Protein AF-A0A1T5G964-F1 (afdb_monomer_lite)

Secondary structure (DSSP, 8-state):
--HHHHHHHHHHHHHHHHHHHHHHHHHHHHHHTTTTSS-HHHHHHHHHHHHHHHHHHHHHHHHHHHHHHHHHHHHHHHHHHHHHHHHHHHHHHHHHHHHHHHHHHHHHHHHHHHHHHHHHHHHHHHHHHHHHHTPPP-GGGG--HHHHHHHHHHHHHHHHHHHGGGGGTTTSHHHHHHHHHHIIIIIHHHHHHHHHHHHHHTT-----SSHHHHHHHHHHHHHHHHHHHHHHHHHHHHHHHHHHHHHHHHHHHHHHHH--

Sequence (260 aa):
MEKGEKNLLIFLSALAGATFFAVIILTILAYQIGVEKLEADNKSVIIGGLFSLGGGAIGALSAYLIARMQLTKQLELQDEKDRKRILLEIKMKKAEEVLEILYQTRSIYFELQGSWAGYLLDQNNYMKNCVRNKEEVNYDDFLNKGLIGQLELHRDRFINKYGECYIYKSYFKDLITNIEECHTEYFKDLTLNINGVLMHFSGTNYRYTNYIDMYRDIKYLIKEVDDRFDLVYTKILEHIKSFEEELQEQYNNFENSNNN

Radius of gyration: 41.57 Å; chains: 1; bounding box: 83×28×124 Å

Foldseek 3Di:
DDPVVVVVVVVLVVLVVVLVVVLVVVLVVVVVVDPVPDDPVVNVVVSVVSVVVSVVVSVVVVVVVVVVVVVVVVVVVVVVLVVVVVVLVVLLVLLVVLLVLLVVLLVLLVVLVVLLVVLCVVVVVVLVVCQVVFHWDDLVVLAPVVSLVVNVVSLVVSLVSLCVSCVCCVSVVVLVVLSVVCCVPQSVQLVVLSVVLVCLSNSVDPPDGTSVVSVVVSVVSSVVNVVSSVVNSVVSVVSSVVSVVVSVVSVVVSVVVVVD

Structure (mmCIF, N/CA/C/O backbone):
data_AF-A0A1T5G964-F1
#
_entry.id   AF-A0A1T5G964-F1
#
loop_
_atom_site.group_PDB
_atom_site.id
_atom_site.type_symbol
_atom_site.label_atom_id
_atom_site.label_alt_id
_atom_site.label_comp_id
_atom_site.label_asym_id
_atom_site.label_entity_id
_atom_site.label_seq_id
_atom_site.pdbx_PDB_ins_code
_atom_site.Cartn_x
_atom_site.Cartn_y
_atom_site.Cartn_z
_atom_site.occupancy
_atom_site.B_iso_or_equiv
_atom_site.auth_seq_id
_atom_site.auth_comp_id
_atom_site.auth_asym_id
_atom_site.auth_atom_id
_atom_site.pdbx_PDB_model_num
ATOM 1 N N . MET A 1 1 ? -30.475 -16.444 36.382 1.00 49.44 1 MET A N 1
ATOM 2 C CA . MET A 1 1 ? -30.122 -16.068 37.761 1.00 49.44 1 MET A CA 1
ATOM 3 C C . MET A 1 1 ? -28.693 -16.471 38.032 1.00 49.44 1 MET A C 1
ATOM 5 O O . MET A 1 1 ? -28.402 -17.667 38.042 1.00 49.44 1 MET A O 1
ATOM 9 N N . GLU A 1 2 ? -27.810 -15.495 38.197 1.00 53.00 2 GLU A N 1
ATOM 10 C CA . GLU A 1 2 ? -26.410 -15.748 38.537 1.00 53.00 2 GLU A CA 1
ATOM 11 C C . GLU A 1 2 ? -26.282 -16.297 39.965 1.00 53.00 2 GLU A C 1
ATOM 13 O O . GLU A 1 2 ? -27.142 -16.092 40.825 1.00 53.00 2 GLU A O 1
ATOM 18 N N . LYS A 1 3 ? -25.188 -17.015 40.240 1.00 52.06 3 LYS A N 1
ATOM 19 C CA . LYS A 1 3 ? -24.920 -17.659 41.540 1.00 52.06 3 LYS A CA 1
ATOM 20 C C . LYS A 1 3 ? -24.978 -16.661 42.717 1.00 52.06 3 LYS A C 1
ATOM 22 O O . LYS A 1 3 ? -25.351 -17.049 43.821 1.00 52.06 3 LYS A O 1
ATOM 27 N N . GLY A 1 4 ? -24.679 -15.383 42.465 1.00 57.84 4 GLY A N 1
ATOM 28 C CA . GLY A 1 4 ? -24.798 -14.285 43.431 1.00 57.84 4 GLY A CA 1
ATOM 29 C C . GLY A 1 4 ? -26.242 -13.904 43.782 1.00 57.84 4 GLY A C 1
ATOM 30 O O . GLY A 1 4 ? -26.543 -13.695 44.955 1.00 57.84 4 GLY A O 1
ATOM 31 N N . GLU A 1 5 ? -27.161 -13.901 42.812 1.00 52.72 5 GLU A N 1
ATOM 32 C CA . GLU A 1 5 ? -28.576 -13.552 43.029 1.00 52.72 5 GLU A CA 1
ATOM 33 C C . GLU A 1 5 ? -29.288 -14.594 43.904 1.00 52.72 5 GLU A C 1
ATOM 35 O O . GLU A 1 5 ? -30.076 -14.245 44.783 1.00 52.72 5 GLU A O 1
ATOM 40 N N . LYS A 1 6 ? -28.963 -15.884 43.725 1.00 64.12 6 LYS A N 1
ATOM 41 C CA . LYS A 1 6 ? -29.473 -16.968 44.585 1.00 64.12 6 LYS A CA 1
ATOM 42 C C . LYS A 1 6 ? -29.001 -16.828 46.034 1.00 64.12 6 LYS A C 1
ATOM 44 O O . LYS A 1 6 ? -29.802 -16.992 46.950 1.00 64.12 6 LYS A O 1
ATOM 49 N N . ASN A 1 7 ? -27.726 -16.507 46.245 1.00 64.56 7 ASN A N 1
ATOM 50 C CA . ASN A 1 7 ? -27.167 -16.353 47.589 1.00 64.56 7 ASN A CA 1
ATOM 51 C C . ASN A 1 7 ? -27.732 -15.121 48.311 1.00 64.56 7 ASN A C 1
ATOM 53 O O . ASN A 1 7 ? -27.986 -15.185 49.512 1.00 64.56 7 ASN A O 1
ATOM 57 N N . LEU A 1 8 ? -27.993 -14.031 47.582 1.00 59.88 8 LEU A N 1
ATOM 58 C CA . LEU A 1 8 ? -28.637 -12.836 48.126 1.00 59.88 8 LEU A CA 1
ATOM 59 C C . LEU A 1 8 ? -30.098 -13.100 48.514 1.00 59.88 8 LEU A C 1
ATOM 61 O O . LEU A 1 8 ? -30.521 -12.690 49.589 1.00 59.88 8 LEU A O 1
ATOM 65 N N . LEU A 1 9 ? -30.857 -13.817 47.678 1.00 66.75 9 LEU A N 1
ATOM 66 C CA . LEU A 1 9 ? -32.242 -14.190 47.986 1.00 66.75 9 LEU A CA 1
ATOM 67 C C . LEU A 1 9 ? -32.312 -15.039 49.264 1.00 66.75 9 LEU A C 1
ATOM 69 O O . LEU A 1 9 ? -33.141 -14.786 50.137 1.00 66.75 9 LEU A O 1
ATOM 73 N N . ILE A 1 10 ? -31.394 -16.000 49.403 1.00 71.19 10 ILE A N 1
ATOM 74 C CA . ILE A 1 10 ? -31.263 -16.820 50.611 1.00 71.19 10 ILE A CA 1
ATOM 75 C C . ILE A 1 10 ? -30.914 -15.934 51.814 1.00 71.19 10 ILE A C 1
ATOM 77 O O . ILE A 1 10 ? -31.575 -16.035 52.844 1.00 71.19 10 ILE A O 1
ATOM 81 N N . PHE A 1 11 ? -29.953 -15.017 51.682 1.00 70.19 11 PHE A N 1
ATOM 82 C CA . PHE A 1 11 ? -29.569 -14.104 52.762 1.00 70.19 11 PHE A CA 1
ATOM 83 C C . PHE A 1 11 ? -30.713 -13.173 53.191 1.00 70.19 11 PHE A C 1
ATOM 85 O O . PHE A 1 11 ? -30.971 -13.038 54.383 1.00 70.19 11 PHE A O 1
ATOM 92 N N . LEU A 1 12 ? -31.447 -12.582 52.245 1.00 64.50 12 LEU A N 1
ATOM 93 C CA . LEU A 1 12 ? -32.601 -11.723 52.524 1.00 64.50 12 LEU A CA 1
ATOM 94 C C . LEU A 1 12 ? -33.740 -12.505 53.189 1.00 64.50 12 LEU A C 1
ATOM 96 O O . LEU A 1 12 ? -34.335 -12.020 54.149 1.00 64.50 12 LEU A O 1
ATOM 100 N N . SER A 1 13 ? -34.003 -13.736 52.739 1.00 69.69 13 SER A N 1
ATOM 101 C CA . SER A 1 13 ? -35.001 -14.612 53.365 1.00 69.69 13 SER A CA 1
ATOM 102 C C . SER A 1 13 ? -34.600 -15.038 54.783 1.00 69.69 13 SER A C 1
ATOM 104 O O . SER A 1 13 ? -35.440 -15.056 55.682 1.00 69.69 13 SER A O 1
ATOM 106 N N . ALA A 1 14 ? -33.309 -15.293 55.016 1.00 70.44 14 ALA A N 1
ATOM 107 C CA . ALA A 1 14 ? -32.769 -15.613 56.331 1.00 70.44 14 ALA A CA 1
ATOM 108 C C . ALA A 1 14 ? -32.796 -14.397 57.268 1.00 70.44 14 ALA A C 1
ATOM 110 O O . ALA A 1 14 ? -33.144 -14.538 58.437 1.00 70.44 14 ALA A O 1
ATOM 111 N N . LEU A 1 15 ? -32.491 -13.198 56.760 1.00 69.31 15 LEU A N 1
ATOM 112 C CA . LEU A 1 15 ? -32.551 -11.950 57.519 1.00 69.31 15 LEU A CA 1
ATOM 113 C C . LEU A 1 15 ? -33.992 -11.616 57.920 1.00 69.31 15 LEU A C 1
ATOM 115 O O . LEU A 1 15 ? -34.233 -11.270 59.077 1.00 69.31 15 LEU A O 1
ATOM 119 N N . ALA A 1 16 ? -34.948 -11.779 56.998 1.00 65.50 16 ALA A N 1
ATOM 120 C CA . ALA A 1 16 ? -36.376 -11.641 57.273 1.00 65.50 16 ALA A CA 1
ATOM 121 C C . ALA A 1 16 ? -36.843 -12.674 58.313 1.00 65.50 16 ALA A C 1
ATOM 123 O O . ALA A 1 16 ? -37.490 -12.318 59.295 1.00 65.50 16 ALA A O 1
ATOM 124 N N . GLY A 1 17 ? -36.449 -13.943 58.163 1.00 68.38 17 GLY A N 1
ATOM 125 C CA . GLY A 1 17 ? -36.745 -14.991 59.141 1.00 68.38 17 GLY A CA 1
ATOM 126 C C . GLY A 1 17 ? -36.186 -14.679 60.533 1.00 68.38 17 GLY A C 1
ATOM 127 O O . GLY A 1 17 ? -36.905 -14.784 61.524 1.00 68.38 17 GLY A O 1
ATOM 128 N N . ALA A 1 18 ? -34.933 -14.225 60.615 1.00 67.69 18 ALA A N 1
ATOM 129 C CA . ALA A 1 18 ? -34.268 -13.878 61.869 1.00 67.69 18 ALA A CA 1
ATOM 130 C C . ALA A 1 18 ? -34.899 -12.661 62.560 1.00 67.69 18 ALA A C 1
ATOM 132 O O . ALA A 1 18 ? -34.999 -12.635 63.784 1.00 67.69 18 ALA A O 1
ATOM 133 N N . THR A 1 19 ? -35.366 -11.670 61.801 1.00 62.16 19 THR A N 1
ATOM 134 C CA . THR A 1 19 ? -36.060 -10.501 62.361 1.00 62.16 19 THR A CA 1
ATOM 135 C C . THR A 1 19 ? -37.466 -10.838 62.831 1.00 62.16 19 THR A C 1
ATOM 137 O O . THR A 1 19 ? -37.830 -10.430 63.930 1.00 62.16 19 THR A O 1
ATOM 140 N N . PHE A 1 20 ? -38.223 -11.657 62.095 1.00 65.38 20 PHE A N 1
ATOM 141 C CA . PHE A 1 20 ? -39.485 -12.207 62.602 1.00 65.38 20 PHE A CA 1
ATOM 142 C C . PHE A 1 20 ? -39.268 -12.974 63.911 1.00 65.38 20 PHE A C 1
ATOM 144 O O . PHE A 1 20 ? -40.000 -12.768 64.877 1.00 65.38 20 PHE A O 1
ATOM 151 N N . PHE A 1 21 ? -38.222 -13.799 63.978 1.00 64.75 21 PHE A N 1
ATOM 152 C CA . PHE A 1 21 ? -37.893 -14.567 65.177 1.00 64.75 21 PHE A CA 1
ATOM 153 C C . PHE A 1 21 ? -37.465 -13.671 66.350 1.00 64.75 21 PHE A C 1
ATOM 155 O O . PHE A 1 21 ? -37.920 -13.868 67.474 1.00 64.75 21 PHE A O 1
ATOM 162 N N . ALA A 1 22 ? -36.653 -12.642 66.095 1.00 63.97 22 ALA A N 1
ATOM 163 C CA . ALA A 1 22 ? -36.238 -11.668 67.101 1.00 63.97 22 ALA A CA 1
ATOM 164 C C . ALA A 1 22 ? -37.423 -10.858 67.643 1.00 63.97 22 ALA A C 1
ATOM 166 O O . ALA A 1 22 ? -37.501 -10.634 68.849 1.00 63.97 22 ALA A O 1
ATOM 167 N N . VAL A 1 23 ? -38.374 -10.467 66.789 1.00 63.22 23 VAL A N 1
ATOM 168 C CA . VAL A 1 23 ? -39.589 -9.773 67.231 1.00 63.22 23 VAL A CA 1
ATOM 169 C C . VAL A 1 23 ? -40.494 -10.707 68.032 1.00 63.22 23 VAL A C 1
ATOM 171 O O . VAL A 1 23 ? -41.012 -10.288 69.063 1.00 63.22 23 VAL A O 1
ATOM 174 N N . ILE A 1 24 ? -40.637 -11.976 67.639 1.00 67.00 24 ILE A N 1
ATOM 175 C CA . ILE A 1 24 ? -41.376 -12.977 68.425 1.00 67.00 24 ILE A CA 1
ATOM 176 C C . ILE A 1 24 ? -40.736 -13.145 69.811 1.00 67.00 24 ILE A C 1
ATOM 178 O O . ILE A 1 24 ? -41.438 -13.063 70.816 1.00 67.00 24 ILE A O 1
ATOM 182 N N . ILE A 1 25 ? -39.411 -13.299 69.888 1.00 65.88 25 ILE A N 1
ATOM 183 C CA . ILE A 1 25 ? -38.683 -13.426 71.160 1.00 65.88 25 ILE A CA 1
ATOM 184 C C . ILE A 1 25 ? -38.827 -12.161 72.013 1.00 65.88 25 ILE A C 1
ATOM 186 O O . ILE A 1 25 ? -39.118 -12.266 73.200 1.00 65.88 25 ILE A O 1
ATOM 190 N N . LEU A 1 26 ? -38.675 -10.968 71.433 1.00 61.50 26 LEU A N 1
ATOM 191 C CA . LEU A 1 26 ? -38.852 -9.700 72.149 1.00 61.50 26 LEU A CA 1
ATOM 192 C C . LEU A 1 26 ? -40.296 -9.500 72.620 1.00 61.50 26 LEU A C 1
ATOM 194 O O . LEU A 1 26 ? -40.505 -8.986 73.713 1.00 61.50 26 LEU A O 1
ATOM 198 N N . THR A 1 27 ? -41.283 -9.951 71.843 1.00 59.75 27 THR A N 1
ATOM 199 C CA . THR A 1 27 ? -42.704 -9.917 72.224 1.00 59.75 27 THR A CA 1
ATOM 200 C C . THR A 1 27 ? -42.974 -10.865 73.393 1.00 59.75 27 THR A C 1
ATOM 202 O O . THR A 1 27 ? -43.658 -10.489 74.342 1.00 59.75 27 THR A O 1
ATOM 205 N N . ILE A 1 28 ? -42.386 -12.067 73.376 1.00 64.62 28 ILE A N 1
ATOM 206 C CA . ILE A 1 28 ? -42.474 -13.039 74.476 1.00 64.62 28 ILE A CA 1
ATOM 207 C C . ILE A 1 28 ? -41.764 -12.510 75.732 1.00 64.62 28 ILE A C 1
ATOM 209 O O . ILE A 1 28 ? -42.328 -12.572 76.822 1.00 64.62 28 ILE A O 1
ATOM 213 N N . LEU A 1 29 ? -40.565 -11.936 75.595 1.00 58.62 29 LEU A N 1
ATOM 214 C CA . LEU A 1 29 ? -39.820 -11.331 76.704 1.00 58.62 29 LEU A CA 1
ATOM 215 C C . LEU A 1 29 ? -40.554 -10.119 77.291 1.00 58.62 29 LEU A C 1
ATOM 217 O O . LEU A 1 29 ? -40.644 -9.998 78.508 1.00 58.62 29 LEU A O 1
ATOM 221 N N . ALA A 1 30 ? -41.144 -9.257 76.459 1.00 56.41 30 ALA A N 1
ATOM 222 C CA . ALA A 1 30 ? -41.981 -8.148 76.919 1.00 56.41 30 ALA A CA 1
ATOM 223 C C . ALA A 1 30 ? -43.231 -8.642 77.670 1.00 56.41 30 ALA A C 1
ATOM 225 O O . ALA A 1 30 ? -43.656 -8.017 78.640 1.00 56.41 30 ALA A O 1
ATOM 226 N N . TYR A 1 31 ? -43.794 -9.787 77.272 1.00 55.69 31 TYR A N 1
ATOM 227 C CA . TYR A 1 31 ? -44.895 -10.428 77.991 1.00 55.69 31 TYR A CA 1
ATOM 228 C C . TYR A 1 31 ? -44.450 -10.982 79.358 1.00 55.69 31 TYR A C 1
ATOM 230 O O . TYR A 1 31 ? -45.186 -10.872 80.334 1.00 55.69 31 TYR A O 1
ATOM 238 N N . GLN A 1 32 ? -43.229 -11.525 79.450 1.00 56.34 32 GLN A N 1
ATOM 239 C CA . GLN A 1 32 ? -42.674 -12.124 80.672 1.00 56.34 32 GLN A CA 1
ATOM 240 C C . GLN A 1 32 ? -42.102 -11.112 81.680 1.00 56.34 32 GLN A C 1
ATOM 242 O O . GLN A 1 32 ? -42.150 -11.366 82.880 1.00 56.34 32 GLN A O 1
ATOM 247 N N . ILE A 1 33 ? -41.586 -9.961 81.234 1.00 54.75 33 ILE A N 1
ATOM 248 C CA . ILE A 1 33 ? -40.950 -8.942 82.100 1.00 54.75 33 ILE A CA 1
ATOM 249 C C . ILE A 1 33 ? -41.986 -8.102 82.889 1.00 54.75 33 ILE A C 1
ATOM 251 O O . ILE A 1 33 ? -41.630 -7.236 83.684 1.00 54.75 33 ILE A O 1
ATOM 255 N N . GLY A 1 34 ? -43.283 -8.398 82.769 1.00 49.47 34 GLY A N 1
ATOM 256 C CA . GLY A 1 34 ? -44.299 -7.806 83.641 1.00 49.47 34 GLY A CA 1
ATOM 257 C C . GLY A 1 34 ? -44.831 -6.468 83.137 1.00 49.47 34 GLY A C 1
ATOM 258 O O . GLY A 1 34 ? -45.005 -5.517 83.899 1.00 49.47 34 GLY A O 1
ATOM 259 N N . VAL A 1 35 ? -45.217 -6.416 81.862 1.00 48.88 35 VAL A N 1
ATOM 260 C CA . VAL A 1 35 ? -46.155 -5.402 81.352 1.00 48.88 35 VAL A CA 1
ATOM 261 C C . VAL A 1 35 ? -47.579 -5.741 81.838 1.00 48.88 35 VAL A C 1
ATOM 263 O O . VAL A 1 35 ? -48.533 -5.757 81.076 1.00 48.88 35 VAL A O 1
ATOM 266 N N . GLU A 1 36 ? -47.770 -6.086 83.108 1.00 46.19 36 GLU A N 1
ATOM 267 C CA . GLU A 1 36 ? -49.106 -6.250 83.708 1.00 46.19 36 GLU A CA 1
ATOM 268 C C . GLU A 1 36 ? -49.643 -4.922 84.266 1.00 46.19 36 GLU A C 1
ATOM 270 O O . GLU A 1 36 ? -50.816 -4.826 84.605 1.00 46.19 36 GLU A O 1
ATOM 275 N N . LYS A 1 37 ? -48.814 -3.866 84.297 1.00 46.97 37 LYS A N 1
ATOM 276 C CA . LYS A 1 37 ? -49.191 -2.518 84.765 1.00 46.97 37 LYS A CA 1
ATOM 277 C C . LYS A 1 37 ? -49.449 -1.483 83.664 1.00 46.97 37 LYS A C 1
ATOM 279 O O . LYS A 1 37 ? -49.720 -0.332 83.987 1.00 46.97 37 LYS A O 1
ATOM 284 N N . LEU A 1 38 ? -49.356 -1.852 82.387 1.00 50.72 38 LEU A N 1
ATOM 285 C CA . LEU A 1 38 ? -49.726 -0.963 81.280 1.00 50.72 38 LEU A CA 1
ATOM 286 C C . LEU A 1 38 ? -51.084 -1.380 80.718 1.00 50.72 38 LEU A C 1
ATOM 288 O O . LEU A 1 38 ? -51.272 -2.543 80.352 1.00 50.72 38 LEU A O 1
ATOM 292 N N . GLU A 1 39 ? -52.002 -0.414 80.658 1.00 52.84 39 GLU A N 1
ATOM 293 C CA . GLU A 1 39 ? -53.324 -0.539 80.039 1.00 52.84 39 GLU A CA 1
ATOM 294 C C . GLU A 1 39 ? -53.224 -1.151 78.633 1.00 52.84 39 GLU A C 1
ATOM 296 O O . GLU A 1 39 ? -52.257 -0.917 77.899 1.00 52.84 39 GLU A O 1
ATOM 301 N N . ALA A 1 40 ? -54.222 -1.965 78.276 1.00 55.16 40 ALA A N 1
ATOM 302 C CA . ALA A 1 40 ? -54.222 -2.816 77.084 1.00 55.16 40 ALA A CA 1
ATOM 303 C C . ALA A 1 40 ? -53.923 -2.059 75.773 1.00 55.16 40 ALA A C 1
ATOM 305 O O . ALA A 1 40 ? -53.269 -2.615 74.887 1.00 55.16 40 ALA A O 1
ATOM 306 N N . ASP A 1 41 ? -54.304 -0.783 75.685 1.00 52.75 41 ASP A N 1
ATOM 307 C CA . ASP A 1 41 ? -54.089 0.053 74.500 1.00 52.75 41 ASP A CA 1
ATOM 308 C C . ASP A 1 41 ? -52.602 0.343 74.238 1.00 52.75 41 ASP A C 1
ATOM 310 O O . ASP A 1 41 ? -52.141 0.246 73.098 1.00 52.75 41 ASP A O 1
ATOM 314 N N . ASN A 1 42 ? -51.798 0.569 75.282 1.00 53.91 42 ASN A N 1
ATOM 315 C CA . ASN A 1 42 ? -50.376 0.903 75.134 1.00 53.91 42 ASN A CA 1
ATOM 316 C C . ASN A 1 42 ? -49.507 -0.300 74.725 1.00 53.91 42 ASN A C 1
ATOM 318 O O . ASN A 1 42 ? -48.454 -0.122 74.109 1.00 53.91 42 ASN A O 1
ATOM 322 N N . LYS A 1 43 ? -49.948 -1.537 74.998 1.00 51.91 43 LYS A N 1
ATOM 323 C CA . LYS A 1 43 ? -49.244 -2.760 74.560 1.00 51.91 43 LYS A CA 1
ATOM 324 C C . LYS A 1 43 ? -49.229 -2.902 73.043 1.00 51.91 43 LYS A C 1
ATOM 326 O O . LYS A 1 43 ? -48.190 -3.217 72.465 1.00 51.91 43 LYS A O 1
ATOM 331 N N . SER A 1 44 ? -50.374 -2.665 72.407 1.00 54.91 44 SER A N 1
ATOM 332 C CA . SER A 1 44 ? -50.515 -2.787 70.954 1.00 54.91 44 SER A CA 1
ATOM 333 C C . SER A 1 44 ? -49.667 -1.749 70.210 1.00 54.91 44 SER A C 1
ATOM 335 O O . SER A 1 44 ? -49.038 -2.074 69.205 1.00 54.91 44 SER A O 1
ATOM 337 N N . VAL A 1 45 ? -49.560 -0.536 70.763 1.00 55.50 45 VAL A N 1
ATOM 338 C CA . VAL A 1 45 ? -48.771 0.573 70.209 1.00 55.50 45 VAL A CA 1
ATOM 339 C C . VAL A 1 45 ? -47.267 0.315 70.325 1.00 55.50 45 VAL A C 1
ATOM 341 O O . VAL A 1 45 ? -46.538 0.541 69.363 1.00 55.50 45 VAL A O 1
ATOM 344 N N . ILE A 1 46 ? -46.786 -0.210 71.459 1.00 54.75 46 ILE A N 1
ATOM 345 C CA . ILE A 1 46 ? -45.359 -0.535 71.647 1.00 54.75 46 ILE A CA 1
ATOM 346 C C . ILE A 1 46 ? -44.937 -1.700 70.739 1.00 54.75 46 ILE A C 1
ATOM 348 O O . ILE A 1 46 ? -43.888 -1.637 70.096 1.00 54.75 46 ILE A O 1
ATOM 352 N N . ILE A 1 47 ? -45.772 -2.740 70.631 1.00 54.34 47 ILE A N 1
ATOM 353 C CA . ILE A 1 47 ? -45.531 -3.876 69.731 1.00 54.34 47 ILE A CA 1
ATOM 354 C C . ILE A 1 47 ? -45.582 -3.409 68.267 1.00 54.34 47 ILE A C 1
ATOM 356 O O . ILE A 1 47 ? -44.664 -3.698 67.502 1.00 54.34 47 ILE A O 1
ATOM 360 N N . GLY A 1 48 ? -46.585 -2.612 67.887 1.00 54.06 48 GLY A N 1
ATOM 361 C CA . GLY A 1 48 ? -46.685 -2.009 66.555 1.00 54.06 48 GLY A CA 1
ATOM 362 C C . GLY A 1 48 ? -45.497 -1.103 66.209 1.00 54.06 48 GLY A C 1
ATOM 363 O O . GLY A 1 48 ? -44.999 -1.148 65.085 1.00 54.06 48 GLY A O 1
ATOM 364 N N . GLY A 1 49 ? -44.979 -0.346 67.181 1.00 53.22 49 GLY A N 1
ATOM 365 C CA . GLY A 1 49 ? -43.777 0.479 67.041 1.00 53.22 49 GLY A CA 1
ATOM 366 C C . GLY A 1 49 ? -42.503 -0.341 66.814 1.00 53.22 49 GLY A C 1
ATOM 367 O O . GLY A 1 49 ? -41.703 -0.000 65.944 1.00 53.22 49 GLY A O 1
ATOM 368 N N . LEU A 1 50 ? -42.338 -1.461 67.525 1.00 51.41 50 LEU A N 1
ATOM 369 C CA . LEU A 1 50 ? -41.215 -2.392 67.336 1.00 51.41 50 LEU A CA 1
ATOM 370 C C . LEU A 1 50 ? -41.271 -3.118 65.981 1.00 51.41 50 LEU A C 1
ATOM 372 O O . LEU A 1 50 ? -40.245 -3.230 65.310 1.00 51.41 50 LEU A O 1
ATOM 376 N N . PHE A 1 51 ? -42.455 -3.553 65.538 1.00 53.28 51 PHE A N 1
ATOM 377 C CA . PHE A 1 51 ? -42.647 -4.140 64.203 1.00 53.28 51 PHE A CA 1
ATOM 378 C C . PHE A 1 51 ? -42.409 -3.120 63.079 1.00 53.28 51 PHE A C 1
ATOM 380 O O . PHE A 1 51 ? -41.790 -3.458 62.071 1.00 53.28 51 PHE A O 1
ATOM 387 N N . SER A 1 52 ? -42.846 -1.871 63.263 1.00 54.91 52 SER A N 1
ATOM 388 C CA . SER A 1 52 ? -42.601 -0.757 62.337 1.00 54.91 52 SER A CA 1
ATOM 389 C C . SER A 1 52 ? -41.108 -0.437 62.204 1.00 54.91 52 SER A C 1
ATOM 391 O O . SER A 1 52 ? -40.589 -0.355 61.091 1.00 54.91 52 SER A O 1
ATOM 393 N N . LEU A 1 53 ? -40.385 -0.346 63.327 1.00 54.78 53 LEU A N 1
ATOM 394 C CA . LEU A 1 53 ? -38.938 -0.109 63.334 1.00 54.78 53 LEU A CA 1
ATOM 395 C C . LEU A 1 53 ? -38.156 -1.275 62.710 1.00 54.78 53 LEU A C 1
ATOM 397 O O . LEU A 1 53 ? -37.245 -1.043 61.915 1.00 54.78 53 LEU A O 1
ATOM 401 N N . GLY A 1 54 ? -38.531 -2.522 63.016 1.00 51.72 54 GLY A N 1
ATOM 402 C CA . GLY A 1 54 ? -37.923 -3.716 62.421 1.00 51.72 54 GLY A CA 1
ATOM 403 C C . GLY A 1 54 ? -38.182 -3.822 60.915 1.00 51.72 54 GLY A C 1
ATOM 404 O O . GLY A 1 54 ? -37.247 -4.012 60.139 1.00 51.72 54 GLY A O 1
ATOM 405 N N . GLY A 1 55 ? -39.430 -3.621 60.484 1.00 53.59 55 GLY A N 1
ATOM 406 C CA . GLY A 1 55 ? -39.808 -3.597 59.069 1.00 53.59 55 GLY A CA 1
ATOM 407 C C . GLY A 1 55 ? -39.130 -2.463 58.295 1.00 53.59 55 GLY A C 1
ATOM 408 O O . GLY A 1 55 ? -38.634 -2.684 57.190 1.00 53.59 55 GLY A O 1
ATOM 409 N N . GLY A 1 56 ? -39.024 -1.276 58.901 1.00 54.97 56 GLY A N 1
ATOM 410 C CA . GLY A 1 56 ? -38.316 -0.125 58.339 1.00 54.97 56 GLY A CA 1
ATOM 411 C C . GLY A 1 56 ? -36.815 -0.370 58.170 1.00 54.97 56 GLY A C 1
ATOM 412 O O . GLY A 1 56 ? -36.258 -0.055 57.119 1.00 54.97 56 GLY A O 1
ATOM 413 N N . ALA A 1 57 ? -36.163 -1.000 59.152 1.00 53.56 57 ALA A N 1
ATOM 414 C CA . ALA A 1 57 ? -34.741 -1.338 59.081 1.00 53.56 57 ALA A CA 1
ATOM 415 C C . ALA A 1 57 ? -34.436 -2.391 57.997 1.00 53.56 57 ALA A C 1
ATOM 417 O O . ALA A 1 57 ? -33.473 -2.241 57.244 1.00 53.56 57 ALA A O 1
ATOM 418 N N . ILE A 1 58 ? -35.274 -3.426 57.863 1.00 55.53 58 ILE A N 1
ATOM 419 C CA . ILE A 1 58 ? -35.128 -4.455 56.815 1.00 55.53 58 ILE A CA 1
ATOM 420 C C . ILE A 1 58 ? -35.389 -3.858 55.430 1.00 55.53 58 ILE A C 1
ATOM 422 O O . ILE A 1 58 ? -34.645 -4.143 54.489 1.00 55.53 58 ILE A O 1
ATOM 426 N N . GLY A 1 59 ? -36.415 -3.011 55.298 1.00 57.66 59 GLY A N 1
ATOM 427 C CA . GLY A 1 59 ? -36.721 -2.304 54.056 1.00 57.66 59 GLY A CA 1
ATOM 428 C C . GLY A 1 59 ? -35.570 -1.400 53.611 1.00 57.66 59 GLY A C 1
ATOM 429 O O . GLY A 1 59 ? -35.152 -1.465 52.456 1.00 57.66 59 GLY A O 1
ATOM 430 N N . ALA A 1 60 ? -34.988 -0.634 54.540 1.00 62.44 60 ALA A N 1
ATOM 431 C CA . ALA A 1 60 ? -33.845 0.235 54.271 1.00 62.44 60 ALA A CA 1
ATOM 432 C C . ALA A 1 60 ? -32.581 -0.550 53.873 1.00 62.44 60 ALA A C 1
ATOM 434 O O . ALA A 1 60 ? -31.908 -0.180 52.911 1.00 62.44 60 ALA A O 1
ATOM 435 N N . LEU A 1 61 ? -32.277 -1.663 54.554 1.00 58.25 61 LEU A N 1
ATOM 436 C CA . LEU A 1 61 ? -31.137 -2.526 54.212 1.00 58.25 61 LEU A CA 1
ATOM 437 C C . LEU A 1 61 ? -31.317 -3.222 52.858 1.00 58.25 61 LEU A C 1
ATOM 439 O O . LEU A 1 61 ? -30.368 -3.315 52.079 1.00 58.25 61 LEU A O 1
ATOM 443 N N . SER A 1 62 ? -32.534 -3.671 52.551 1.00 51.69 62 SER A N 1
ATOM 444 C CA . SER A 1 62 ? -32.857 -4.299 51.265 1.00 51.69 62 SER A CA 1
ATOM 445 C C . SER A 1 62 ? -32.744 -3.291 50.119 1.00 51.69 62 SER A C 1
ATOM 447 O O . SER A 1 62 ? -32.106 -3.582 49.110 1.00 51.69 62 SER A O 1
ATOM 449 N N . ALA A 1 63 ? -33.279 -2.078 50.297 1.00 63.00 63 ALA A N 1
ATOM 450 C CA . ALA A 1 63 ? -33.147 -0.990 49.330 1.00 63.00 63 ALA A CA 1
ATOM 451 C C . ALA A 1 63 ? -31.680 -0.577 49.126 1.00 63.00 63 ALA A C 1
ATOM 453 O O . ALA A 1 63 ? -31.249 -0.400 47.989 1.00 63.00 63 ALA A O 1
ATOM 454 N N . TYR A 1 64 ? -30.890 -0.498 50.202 1.00 65.38 64 TYR A N 1
ATOM 455 C CA . TYR A 1 64 ? -29.457 -0.208 50.132 1.00 65.38 64 TYR A CA 1
ATOM 456 C C . TYR A 1 64 ? -28.679 -1.278 49.349 1.00 65.38 64 TYR A C 1
ATOM 458 O O . TYR A 1 64 ? -27.852 -0.941 48.502 1.00 65.38 64 TYR A O 1
ATOM 466 N N . LEU A 1 65 ? -28.955 -2.566 49.580 1.00 63.62 65 LEU A N 1
ATOM 467 C CA . LEU A 1 65 ? -28.303 -3.664 48.856 1.00 63.62 65 LEU A CA 1
ATOM 468 C C . LEU A 1 65 ? -28.688 -3.691 47.372 1.00 63.62 65 LEU A C 1
ATOM 470 O O . LEU A 1 65 ? -27.815 -3.885 46.526 1.00 63.62 65 LEU A O 1
ATOM 474 N N . ILE A 1 66 ? -29.963 -3.453 47.050 1.00 66.19 66 ILE A N 1
ATOM 475 C CA . ILE A 1 66 ? -30.443 -3.367 45.663 1.00 66.19 66 ILE A CA 1
ATOM 476 C C . ILE A 1 66 ? -29.802 -2.170 44.951 1.00 66.19 66 ILE A C 1
ATOM 478 O O . ILE A 1 66 ? -29.275 -2.332 43.852 1.00 66.19 66 ILE A O 1
ATOM 482 N N . ALA A 1 67 ? -29.774 -0.996 45.588 1.00 62.44 67 ALA A N 1
ATOM 483 C CA . ALA A 1 67 ? -29.142 0.200 45.035 1.00 62.44 67 ALA A CA 1
ATOM 484 C C . ALA A 1 67 ? -27.637 -0.002 44.812 1.00 62.44 67 ALA A C 1
ATOM 486 O O . ALA A 1 67 ? -27.111 0.350 43.759 1.00 62.44 67 ALA A O 1
ATOM 487 N N . ARG A 1 68 ? -26.941 -0.638 45.763 1.00 61.16 68 ARG A N 1
ATOM 488 C CA . ARG A 1 68 ? -25.517 -0.962 45.622 1.00 61.16 68 ARG A CA 1
ATOM 489 C C . ARG A 1 68 ? -25.267 -1.928 44.466 1.00 61.16 68 ARG A C 1
ATOM 491 O O . ARG A 1 68 ? -24.321 -1.714 43.721 1.00 61.16 68 ARG A O 1
ATOM 498 N N . MET A 1 69 ? -26.115 -2.943 44.296 1.00 66.25 69 MET A N 1
ATOM 499 C CA . MET A 1 69 ? -26.004 -3.912 43.203 1.00 66.25 69 MET A CA 1
ATOM 500 C C . MET A 1 69 ? -26.254 -3.265 41.834 1.00 66.25 69 MET A C 1
ATOM 502 O O . MET A 1 69 ? -25.517 -3.536 40.887 1.00 66.25 69 MET A O 1
ATOM 506 N N . GLN A 1 70 ? -27.252 -2.380 41.739 1.00 63.12 70 GLN A N 1
ATOM 507 C CA . GLN A 1 70 ? -27.510 -1.593 40.531 1.00 63.12 70 GLN A CA 1
ATOM 508 C C . GLN A 1 70 ? -26.328 -0.676 40.199 1.00 63.12 70 GLN A C 1
ATOM 510 O O . GLN A 1 70 ? -25.914 -0.635 39.045 1.00 63.12 70 GLN A O 1
ATOM 515 N N . LEU A 1 71 ? -25.738 -0.019 41.203 1.00 66.19 71 LEU A N 1
ATOM 516 C CA . LEU A 1 71 ? -24.554 0.826 41.032 1.00 66.19 71 LEU A CA 1
ATOM 517 C C . LEU A 1 71 ? -23.328 0.036 40.564 1.00 66.19 71 LEU A C 1
ATOM 519 O O . LEU A 1 71 ? -22.684 0.461 39.612 1.00 66.19 71 LEU A O 1
ATOM 523 N N . THR A 1 72 ? -23.007 -1.120 41.161 1.00 67.62 72 THR A N 1
ATOM 524 C CA . THR A 1 72 ? -21.879 -1.946 40.682 1.00 67.62 72 THR A CA 1
ATOM 525 C C . THR A 1 72 ? -22.100 -2.443 39.263 1.00 67.62 72 THR A C 1
ATOM 527 O O . THR A 1 72 ? -21.178 -2.396 38.460 1.00 67.62 72 THR A O 1
ATOM 530 N N . LYS A 1 73 ? -23.325 -2.851 38.919 1.00 70.12 73 LYS A N 1
ATOM 531 C CA . LYS A 1 73 ? -23.637 -3.300 37.559 1.00 70.12 73 LYS A CA 1
ATOM 532 C C . LYS A 1 73 ? -23.536 -2.156 36.545 1.00 70.12 73 LYS A C 1
ATOM 534 O O . LYS A 1 73 ? -23.092 -2.373 35.426 1.00 70.12 73 LYS A O 1
ATOM 539 N N . GLN A 1 74 ? -23.930 -0.942 36.932 1.00 64.44 74 GLN A N 1
ATOM 540 C CA . GLN A 1 74 ? -23.755 0.252 36.102 1.00 64.44 74 GLN A CA 1
ATOM 541 C C . GLN A 1 74 ? -22.278 0.618 35.924 1.00 64.44 74 GLN A C 1
ATOM 543 O O . GLN A 1 74 ? -21.878 0.916 34.805 1.00 64.44 74 GLN A O 1
ATOM 548 N N . LEU A 1 75 ? -21.473 0.539 36.989 1.00 67.12 75 LEU A N 1
ATOM 549 C CA . LEU A 1 75 ? -20.024 0.760 36.940 1.00 67.12 75 LEU A CA 1
ATOM 550 C C . LEU A 1 75 ? -19.320 -0.255 36.030 1.00 67.12 75 LEU A C 1
ATOM 552 O O . LEU A 1 75 ? -18.559 0.146 35.162 1.00 67.12 75 LEU A O 1
ATOM 556 N N . GLU A 1 76 ? -19.623 -1.549 36.161 1.00 74.12 76 GLU A N 1
ATOM 557 C CA . GLU A 1 76 ? -19.041 -2.593 35.303 1.00 74.12 76 GLU A CA 1
ATOM 558 C C . GLU A 1 76 ? -19.416 -2.406 33.826 1.00 74.12 76 GLU A C 1
ATOM 560 O O . GLU A 1 76 ? -18.563 -2.529 32.947 1.00 74.12 76 GLU A O 1
ATOM 565 N N . LEU A 1 77 ? -20.677 -2.060 33.540 1.00 75.25 77 LEU A N 1
ATOM 566 C CA . LEU A 1 77 ? -21.124 -1.754 32.178 1.00 75.25 77 LEU A CA 1
ATOM 567 C C . LEU A 1 77 ? -20.436 -0.505 31.613 1.00 75.25 77 LEU A C 1
ATOM 569 O O . LEU A 1 77 ? -20.154 -0.451 30.416 1.00 75.25 77 LEU A O 1
ATOM 573 N N . GLN A 1 78 ? -20.180 0.497 32.454 1.00 73.44 78 GLN A N 1
ATOM 574 C CA . GLN A 1 78 ? -19.479 1.713 32.059 1.00 73.44 78 GLN A CA 1
ATOM 575 C C . GLN A 1 78 ? -17.998 1.432 31.773 1.00 73.44 78 GLN A C 1
ATOM 577 O O . GLN A 1 78 ? -17.521 1.803 30.703 1.00 73.44 78 GLN A O 1
ATOM 582 N N . ASP A 1 79 ? -17.312 0.685 32.640 1.00 78.00 79 ASP A N 1
ATOM 583 C CA . ASP A 1 79 ? -15.922 0.258 32.429 1.00 78.00 79 ASP A CA 1
ATOM 584 C C . ASP A 1 79 ? -15.774 -0.596 31.157 1.00 78.00 79 ASP A C 1
ATOM 586 O O . ASP A 1 79 ? -14.808 -0.455 30.401 1.00 78.00 79 ASP A O 1
ATOM 590 N N . GLU A 1 80 ? -16.740 -1.477 30.874 1.00 81.50 80 GLU A N 1
ATOM 591 C CA . GLU A 1 80 ? -16.740 -2.279 29.649 1.00 81.50 80 GLU A CA 1
ATOM 592 C C . GLU A 1 80 ? -16.929 -1.409 28.396 1.00 81.50 80 GLU A C 1
ATOM 594 O O . GLU A 1 80 ? -16.235 -1.614 27.391 1.00 81.50 80 GLU A O 1
ATOM 599 N N . LYS A 1 81 ? -17.833 -0.420 28.452 1.00 81.00 81 LYS A N 1
ATOM 600 C CA . LYS A 1 81 ? -18.032 0.561 27.373 1.00 81.00 81 LYS A CA 1
ATOM 601 C C . LYS A 1 81 ? -16.772 1.394 27.140 1.00 81.00 81 LYS A C 1
ATOM 603 O O . LYS A 1 81 ? -16.336 1.509 25.994 1.00 81.00 81 LYS A O 1
ATOM 608 N N . ASP A 1 82 ? -16.146 1.895 28.200 1.00 79.88 82 ASP A N 1
ATOM 609 C CA . ASP A 1 82 ? -14.923 2.697 28.111 1.00 79.88 82 ASP A CA 1
ATOM 610 C C . ASP A 1 82 ? -13.756 1.876 27.549 1.00 79.88 82 ASP A C 1
ATOM 612 O O . ASP A 1 82 ? -13.029 2.336 26.666 1.00 79.88 82 ASP A O 1
ATOM 616 N N . ARG A 1 83 ? -13.620 0.607 27.952 1.00 83.94 83 ARG A N 1
ATOM 617 C CA . ARG A 1 83 ? -12.606 -0.293 27.387 1.00 83.94 83 ARG A CA 1
ATOM 618 C C . ARG A 1 83 ? -12.832 -0.560 25.899 1.00 83.94 83 ARG A C 1
ATOM 620 O O . ARG A 1 83 ? -11.871 -0.540 25.129 1.00 83.94 83 ARG A O 1
ATOM 627 N N . LYS A 1 84 ? -14.078 -0.816 25.482 1.00 84.19 84 LYS A N 1
ATOM 628 C CA . LYS A 1 84 ? -14.436 -1.008 24.064 1.00 84.19 84 LYS A CA 1
ATOM 629 C C . LYS A 1 84 ? -14.141 0.244 23.243 1.00 84.19 84 LYS A C 1
ATOM 631 O O . LYS A 1 84 ? -13.565 0.129 22.164 1.00 84.19 84 LYS A O 1
ATOM 636 N N . ARG A 1 85 ? -14.459 1.423 23.780 1.00 82.62 85 ARG A N 1
ATOM 637 C CA . ARG A 1 85 ? -14.149 2.713 23.160 1.00 82.62 85 ARG A CA 1
ATOM 638 C C . ARG A 1 85 ? -12.648 2.907 22.964 1.00 82.62 85 ARG A C 1
ATOM 640 O O . ARG A 1 85 ? -12.225 3.186 21.851 1.00 82.62 85 ARG A O 1
ATOM 647 N N . ILE A 1 86 ? -11.842 2.699 24.005 1.00 84.62 86 ILE A N 1
ATOM 648 C CA . ILE A 1 86 ? -10.380 2.851 23.917 1.00 84.62 86 ILE A CA 1
ATOM 649 C C . ILE A 1 86 ? -9.791 1.881 22.885 1.00 84.62 86 ILE A C 1
ATOM 651 O O . ILE A 1 86 ? -8.935 2.259 22.089 1.00 84.62 86 ILE A O 1
ATOM 655 N N . LEU A 1 87 ? -10.252 0.625 22.870 1.00 86.44 87 LEU A N 1
ATOM 656 C CA . LEU A 1 87 ? -9.807 -0.360 21.880 1.00 86.44 87 LEU A CA 1
ATOM 657 C C . LEU A 1 87 ? -10.161 0.063 20.451 1.00 86.44 87 LEU A C 1
ATOM 659 O O . LEU A 1 87 ? -9.334 -0.096 19.552 1.00 86.44 87 LEU A O 1
ATOM 663 N N . LEU A 1 88 ? -11.357 0.615 20.248 1.00 86.12 88 LEU A N 1
ATOM 664 C CA . LEU A 1 88 ? -11.773 1.150 18.959 1.00 86.12 88 LEU A CA 1
ATOM 665 C C . LEU A 1 88 ? -10.916 2.348 18.547 1.00 86.12 88 LEU A C 1
ATOM 667 O O . LEU A 1 88 ? -10.415 2.356 17.431 1.00 86.12 88 LEU A O 1
ATOM 671 N N . GLU A 1 89 ? -10.696 3.318 19.434 1.00 83.56 89 GLU A N 1
ATOM 672 C CA . GLU A 1 89 ? -9.854 4.492 19.162 1.00 83.56 89 GLU A CA 1
ATOM 673 C C . GLU A 1 89 ? -8.429 4.076 18.766 1.00 83.56 89 GLU A C 1
ATOM 675 O O . GLU A 1 89 ? -7.870 4.595 17.799 1.00 83.56 89 GLU A O 1
ATOM 680 N N . ILE A 1 90 ? -7.860 3.072 19.448 1.00 88.19 90 ILE A N 1
ATOM 681 C CA . ILE A 1 90 ? -6.571 2.481 19.067 1.00 88.19 90 ILE A CA 1
ATOM 682 C C . ILE A 1 90 ? -6.656 1.863 17.670 1.00 88.19 90 ILE A C 1
ATOM 684 O O . ILE A 1 90 ? -5.780 2.124 16.846 1.00 88.19 90 ILE A O 1
ATOM 688 N N . LYS A 1 91 ? -7.686 1.057 17.383 1.00 86.75 91 LYS A N 1
ATOM 689 C CA . LYS A 1 91 ? -7.852 0.425 16.067 1.00 86.75 91 LYS A CA 1
ATOM 690 C C . LYS A 1 91 ? -8.004 1.480 14.963 1.00 86.75 91 LYS A C 1
ATOM 692 O O . LYS A 1 91 ? -7.318 1.370 13.954 1.00 86.75 91 LYS A O 1
ATOM 697 N N . MET A 1 92 ? -8.812 2.523 15.163 1.00 86.06 92 MET A N 1
ATOM 698 C CA . MET A 1 92 ? -9.002 3.605 14.188 1.00 86.06 92 MET A CA 1
ATOM 699 C C . MET A 1 92 ? -7.698 4.349 13.913 1.00 86.06 92 MET A C 1
ATOM 701 O O . MET A 1 92 ? -7.298 4.458 12.758 1.00 86.06 92 MET A O 1
ATOM 705 N N . LYS A 1 93 ? -6.965 4.739 14.961 1.00 88.25 93 LYS A N 1
ATOM 706 C CA . LYS A 1 93 ? -5.649 5.367 14.807 1.00 88.25 93 LYS A CA 1
ATOM 707 C C . LYS A 1 93 ? -4.678 4.485 14.016 1.00 88.25 93 LYS A C 1
ATOM 709 O O . LYS A 1 93 ? -3.926 4.971 13.180 1.00 88.25 93 LYS A O 1
ATOM 714 N N . LYS A 1 94 ? -4.685 3.172 14.265 1.00 89.31 94 LYS A N 1
ATOM 715 C CA . LYS A 1 94 ? -3.834 2.227 13.528 1.00 89.31 94 LYS A CA 1
ATOM 716 C C . LYS A 1 94 ? -4.240 2.108 12.059 1.00 89.31 94 LYS A C 1
ATOM 718 O O . LYS A 1 94 ? -3.363 1.976 11.215 1.00 89.31 94 LYS A O 1
ATOM 723 N N . ALA A 1 95 ? -5.531 2.171 11.741 1.00 88.62 95 ALA A N 1
ATOM 724 C CA . ALA A 1 95 ? -5.990 2.213 10.353 1.00 88.62 95 ALA A CA 1
ATOM 725 C C . ALA A 1 95 ? -5.605 3.528 9.655 1.00 88.62 95 ALA A C 1
ATOM 727 O O . ALA A 1 95 ? -5.177 3.485 8.505 1.00 88.62 95 ALA A O 1
ATOM 728 N N . GLU A 1 96 ? -5.686 4.672 10.341 1.00 87.50 96 GLU A N 1
ATOM 729 C CA . GLU A 1 96 ? -5.211 5.960 9.813 1.00 87.50 96 GLU A CA 1
ATOM 730 C C . GLU A 1 96 ? -3.712 5.920 9.482 1.00 87.50 96 GLU A C 1
ATOM 732 O O . GLU A 1 96 ? -3.312 6.335 8.397 1.00 87.50 96 GLU A O 1
ATOM 737 N N . GLU A 1 97 ? -2.889 5.349 10.371 1.00 90.50 97 GLU A N 1
ATOM 738 C CA . GLU A 1 97 ? -1.452 5.146 10.130 1.00 90.50 97 GLU A CA 1
ATOM 739 C C . GLU A 1 97 ? -1.202 4.261 8.887 1.00 90.50 97 GLU A C 1
ATOM 741 O O . GLU A 1 97 ? -0.302 4.541 8.092 1.00 90.50 97 GLU A O 1
ATOM 746 N N . VAL A 1 98 ? -2.015 3.218 8.663 1.00 91.88 98 VAL A N 1
ATOM 747 C CA . VAL A 1 98 ? -1.923 2.386 7.447 1.00 91.88 98 VAL A CA 1
ATOM 748 C C . VAL A 1 98 ? -2.329 3.165 6.196 1.00 91.88 98 VAL A C 1
ATOM 750 O O . VAL A 1 98 ? -1.635 3.087 5.180 1.00 91.88 98 VAL A O 1
ATOM 753 N N . LEU A 1 99 ? -3.418 3.935 6.250 1.00 91.81 99 LEU A N 1
ATOM 754 C CA . LEU A 1 99 ? -3.841 4.780 5.134 1.00 91.81 99 LEU A CA 1
ATOM 755 C C . LEU A 1 99 ? -2.768 5.800 4.766 1.00 91.81 99 LEU A C 1
ATOM 757 O O . LEU A 1 99 ? -2.479 5.978 3.585 1.00 91.81 99 LEU A O 1
ATOM 761 N N . GLU A 1 100 ? -2.135 6.429 5.755 1.00 91.88 100 GLU A N 1
ATOM 762 C CA . GLU A 1 100 ? -1.025 7.348 5.522 1.00 91.88 100 GLU A CA 1
ATOM 763 C C . GLU 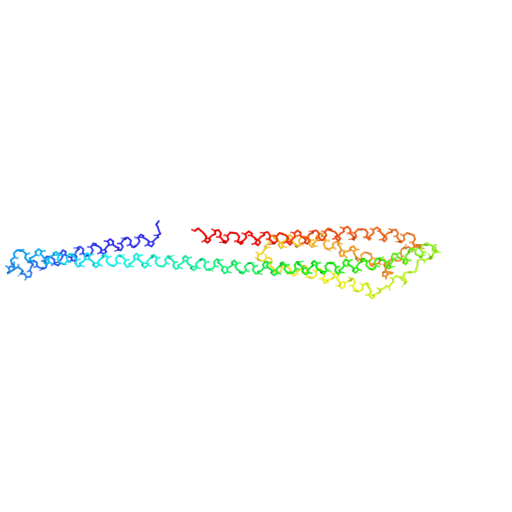A 1 100 ? 0.115 6.661 4.753 1.00 91.88 100 GLU A C 1
ATOM 765 O O . GLU A 1 100 ? 0.605 7.202 3.756 1.00 91.88 100 GLU A O 1
ATOM 770 N N . ILE A 1 101 ? 0.493 5.440 5.149 1.00 93.00 101 ILE A N 1
ATOM 771 C CA . ILE A 1 101 ? 1.510 4.646 4.445 1.00 93.00 101 ILE A CA 1
ATOM 772 C C . ILE A 1 101 ? 1.084 4.361 3.001 1.00 93.00 101 ILE A C 1
ATOM 774 O O . ILE A 1 101 ? 1.897 4.516 2.086 1.00 93.00 101 ILE A O 1
ATOM 778 N N . LEU A 1 102 ? -0.173 3.981 2.766 1.00 91.62 102 LEU A N 1
ATOM 779 C CA . LEU A 1 102 ? -0.688 3.703 1.422 1.00 91.62 102 LEU A CA 1
ATOM 780 C C . LEU A 1 102 ? -0.727 4.965 0.545 1.00 91.62 102 LEU A C 1
ATOM 782 O O . LEU A 1 102 ? -0.332 4.922 -0.623 1.00 91.62 102 LEU A O 1
ATOM 786 N N . TYR A 1 103 ? -1.116 6.113 1.102 1.00 91.69 103 TYR A N 1
ATOM 787 C CA . TYR A 1 103 ? -1.092 7.399 0.403 1.00 91.69 103 TYR A CA 1
ATOM 788 C C . TYR A 1 103 ? 0.330 7.853 0.063 1.00 91.69 103 TYR A C 1
ATOM 790 O O . TYR A 1 103 ? 0.585 8.309 -1.056 1.00 91.69 103 TYR A O 1
ATOM 798 N N . GLN A 1 104 ? 1.276 7.687 0.988 1.00 93.06 104 GLN A N 1
ATOM 799 C CA . GLN A 1 104 ? 2.692 7.952 0.731 1.00 93.06 104 GLN A CA 1
ATOM 800 C C . GLN A 1 104 ? 3.253 6.983 -0.316 1.00 93.06 104 GLN A C 1
ATOM 802 O O . GLN A 1 104 ? 3.973 7.407 -1.221 1.00 93.06 104 GLN A O 1
ATOM 807 N N . THR A 1 105 ? 2.860 5.709 -0.264 1.00 91.81 105 THR A N 1
ATOM 808 C CA . THR A 1 105 ? 3.226 4.713 -1.278 1.00 91.81 105 THR A CA 1
ATOM 809 C C . THR A 1 105 ? 2.728 5.123 -2.658 1.00 91.81 105 THR A C 1
ATOM 811 O O . THR A 1 105 ? 3.488 5.060 -3.619 1.00 91.81 105 THR A O 1
ATOM 814 N N . ARG A 1 106 ? 1.491 5.624 -2.766 1.00 93.50 106 ARG A N 1
ATOM 815 C CA . ARG A 1 106 ? 0.948 6.167 -4.019 1.00 93.50 106 ARG A CA 1
ATOM 816 C C . ARG A 1 106 ? 1.783 7.335 -4.552 1.00 93.50 106 ARG A C 1
ATOM 818 O O . ARG A 1 106 ? 2.010 7.425 -5.753 1.00 93.50 106 ARG A O 1
ATOM 825 N N . SER A 1 107 ? 2.244 8.230 -3.680 1.00 93.38 107 SER A N 1
ATOM 826 C CA . SER A 1 107 ? 3.119 9.337 -4.088 1.00 93.38 107 SER A CA 1
ATOM 827 C C . SER A 1 107 ? 4.455 8.826 -4.632 1.00 93.38 107 SER A C 1
ATOM 829 O O . SER A 1 107 ? 4.876 9.222 -5.714 1.00 93.38 107 SER A O 1
ATOM 831 N N . ILE A 1 108 ? 5.095 7.900 -3.915 1.00 92.25 108 ILE A N 1
ATOM 832 C CA . ILE A 1 108 ? 6.380 7.306 -4.315 1.00 92.25 108 ILE A CA 1
ATOM 833 C C . ILE A 1 108 ? 6.235 6.474 -5.597 1.00 92.25 108 ILE A C 1
ATOM 835 O O . ILE A 1 108 ? 7.132 6.468 -6.435 1.00 92.25 108 ILE A O 1
ATOM 839 N N . TYR A 1 109 ? 5.094 5.814 -5.787 1.00 92.75 109 TYR A N 1
ATOM 840 C CA . TYR A 1 109 ? 4.748 5.145 -7.037 1.00 92.75 109 TYR A CA 1
ATOM 841 C C . TYR A 1 109 ? 4.804 6.117 -8.225 1.00 92.75 109 TYR A C 1
ATOM 843 O O . TYR A 1 109 ? 5.413 5.797 -9.243 1.00 92.75 109 TYR A O 1
ATOM 851 N N . PHE A 1 110 ? 4.236 7.323 -8.095 1.00 92.50 110 PHE A N 1
ATOM 852 C CA . PHE A 1 110 ? 4.286 8.319 -9.169 1.00 92.50 110 PHE A CA 1
ATOM 853 C C . PHE A 1 110 ? 5.695 8.867 -9.405 1.00 92.50 110 PHE A C 1
ATOM 855 O O . PHE A 1 110 ? 6.039 9.155 -10.550 1.00 92.50 110 PHE A O 1
ATOM 862 N N . GLU A 1 111 ? 6.528 8.973 -8.364 1.00 91.75 111 GLU A N 1
ATOM 863 C CA . GLU A 1 111 ? 7.954 9.282 -8.537 1.00 91.75 111 GLU A CA 1
ATOM 864 C C . GLU A 1 111 ? 8.637 8.206 -9.389 1.00 91.75 111 GLU A C 1
ATOM 866 O O . GLU A 1 111 ? 9.275 8.528 -10.388 1.00 91.75 111 GLU A O 1
ATOM 871 N N . LEU A 1 112 ? 8.446 6.928 -9.044 1.00 92.19 112 LEU A N 1
ATOM 872 C CA . LEU A 1 112 ? 9.008 5.801 -9.788 1.00 92.19 112 LEU A CA 1
ATOM 873 C C . LEU A 1 112 ? 8.515 5.771 -11.242 1.00 92.19 112 LEU A C 1
ATOM 875 O O . LEU A 1 112 ? 9.329 5.658 -12.158 1.00 92.19 112 LEU A O 1
ATOM 879 N N . GLN A 1 113 ? 7.206 5.902 -11.464 1.00 92.06 113 GLN A N 1
ATOM 880 C CA . GLN A 1 113 ? 6.611 5.913 -12.802 1.00 92.06 113 GLN A CA 1
ATOM 881 C C . GLN A 1 113 ? 7.097 7.117 -13.625 1.00 92.06 113 GLN A C 1
ATOM 883 O O . GLN A 1 113 ? 7.379 6.987 -14.816 1.00 92.06 113 GLN A O 1
ATOM 888 N N . GLY A 1 114 ? 7.236 8.287 -12.998 1.00 90.50 114 GLY A N 1
ATOM 889 C CA . GLY A 1 114 ? 7.767 9.489 -13.635 1.00 90.50 114 GLY A CA 1
ATOM 890 C C . GLY A 1 114 ? 9.232 9.330 -14.043 1.00 90.50 114 GLY A C 1
ATOM 891 O O . GLY A 1 114 ? 9.585 9.614 -15.188 1.00 90.50 114 GLY A O 1
ATOM 892 N N . SER A 1 115 ? 10.075 8.816 -13.143 1.00 89.12 115 SER A N 1
ATOM 893 C CA . SER A 1 115 ? 11.476 8.498 -13.441 1.00 89.12 115 SER A CA 1
ATOM 894 C C . SER A 1 115 ? 11.594 7.456 -14.551 1.00 89.12 115 SER A C 1
ATOM 896 O O . SER A 1 115 ? 12.447 7.590 -15.428 1.00 89.12 115 SER A O 1
ATOM 898 N N . TRP A 1 116 ? 10.720 6.446 -14.548 1.00 90.75 116 TRP A N 1
ATOM 899 C CA . TRP A 1 116 ? 10.639 5.435 -15.599 1.00 90.75 116 TRP A CA 1
ATOM 900 C C . TRP A 1 116 ? 10.316 6.063 -16.955 1.00 90.75 116 TRP A C 1
ATOM 902 O O . TRP A 1 116 ? 11.089 5.921 -17.900 1.00 90.75 116 TRP A O 1
ATOM 912 N N . ALA A 1 117 ? 9.235 6.836 -17.045 1.00 88.50 117 ALA A N 1
ATOM 913 C CA . ALA A 1 117 ? 8.835 7.495 -18.284 1.00 88.50 117 ALA A CA 1
ATOM 914 C C . ALA A 1 117 ? 9.916 8.456 -18.812 1.00 88.50 117 ALA A C 1
ATOM 916 O O . ALA A 1 117 ? 10.185 8.482 -20.016 1.00 88.50 117 ALA A O 1
ATOM 917 N N . GLY A 1 118 ? 10.566 9.210 -17.917 1.00 84.50 118 GLY A N 1
ATOM 918 C CA . GLY A 1 118 ? 11.677 10.097 -18.262 1.00 84.50 118 GLY A CA 1
ATOM 919 C C . GLY A 1 118 ? 12.866 9.333 -18.844 1.00 84.50 118 GLY A C 1
ATOM 920 O O . GLY A 1 118 ? 13.351 9.675 -19.920 1.00 84.50 118 GLY A O 1
ATOM 921 N N . TYR A 1 119 ? 13.270 8.240 -18.191 1.00 83.81 119 TYR A N 1
ATOM 922 C CA . TYR A 1 119 ? 14.330 7.370 -18.695 1.00 83.81 119 TYR A CA 1
ATOM 923 C C . TYR A 1 119 ? 14.035 6.845 -20.095 1.00 83.81 119 TYR A C 1
ATOM 925 O O . TYR A 1 119 ? 14.868 6.922 -20.999 1.00 83.81 119 TYR A O 1
ATOM 933 N N . LEU A 1 120 ? 12.827 6.310 -20.272 1.00 83.31 120 LEU A N 1
ATOM 934 C CA . LEU A 1 120 ? 12.417 5.717 -21.529 1.00 83.31 120 LEU A CA 1
ATOM 935 C C . LEU A 1 120 ? 12.373 6.738 -22.655 1.00 83.31 120 LEU A C 1
ATOM 937 O O . LEU A 1 120 ? 12.721 6.393 -23.781 1.00 83.31 120 LEU A O 1
ATOM 941 N N . LEU A 1 121 ? 11.959 7.975 -22.384 1.00 80.75 121 LEU A N 1
ATOM 942 C CA . LEU A 1 121 ? 11.934 9.033 -23.388 1.00 80.75 121 LEU A CA 1
ATOM 943 C C . LEU A 1 121 ? 13.335 9.282 -23.961 1.00 80.75 121 LEU A C 1
ATOM 945 O O . LEU A 1 121 ? 13.504 9.284 -25.185 1.00 80.75 121 LEU A O 1
ATOM 949 N N . ASP A 1 122 ? 14.329 9.425 -23.087 1.00 78.38 122 ASP A N 1
ATOM 950 C CA . ASP A 1 122 ? 15.717 9.671 -23.479 1.00 78.38 122 ASP A CA 1
ATOM 951 C C . ASP A 1 122 ? 16.289 8.486 -24.267 1.00 78.38 122 ASP A C 1
ATOM 953 O O . ASP A 1 122 ? 16.811 8.659 -25.374 1.00 78.38 122 ASP A O 1
ATOM 957 N N . GLN A 1 123 ? 16.104 7.263 -23.757 1.00 79.94 123 GLN A N 1
ATOM 958 C CA . GLN A 1 123 ? 16.612 6.051 -24.405 1.00 79.94 123 GLN A CA 1
ATOM 959 C C . GLN A 1 123 ? 15.920 5.766 -25.741 1.00 79.94 123 GLN A C 1
ATOM 961 O O . GLN A 1 123 ? 16.562 5.388 -26.720 1.00 79.94 123 GLN A O 1
ATOM 966 N N . ASN A 1 124 ? 14.609 5.983 -25.830 1.00 82.44 124 ASN A N 1
ATOM 967 C CA . ASN A 1 124 ? 13.843 5.785 -27.058 1.00 82.44 124 ASN A CA 1
ATOM 968 C C . ASN A 1 124 ? 14.274 6.765 -28.156 1.00 82.44 124 ASN A C 1
ATOM 970 O O . ASN A 1 124 ? 14.383 6.376 -29.319 1.00 82.44 124 ASN A O 1
ATOM 974 N N . ASN A 1 125 ? 14.542 8.025 -27.805 1.00 83.06 125 ASN A N 1
ATOM 975 C CA . ASN A 1 125 ? 15.039 9.019 -28.756 1.00 83.06 125 ASN A CA 1
ATOM 976 C C . ASN A 1 125 ? 16.436 8.661 -29.271 1.00 83.06 125 ASN A C 1
ATOM 978 O O . ASN A 1 125 ? 16.677 8.738 -30.479 1.00 83.06 125 ASN A O 1
ATOM 982 N N . TYR A 1 126 ? 17.327 8.219 -28.382 1.00 83.38 126 TYR A N 1
ATOM 983 C CA . TYR A 1 126 ? 18.658 7.756 -28.759 1.00 83.38 126 TYR A CA 1
ATOM 984 C C . TYR A 1 126 ? 18.589 6.528 -29.687 1.00 83.38 126 TYR A C 1
ATOM 986 O O . TYR A 1 126 ? 19.058 6.599 -30.823 1.00 83.38 126 TYR A O 1
ATOM 994 N N . MET A 1 127 ? 17.873 5.465 -29.293 1.00 81.69 127 MET A N 1
ATOM 995 C CA . MET A 1 127 ? 17.717 4.256 -30.119 1.00 81.69 127 MET A CA 1
ATOM 996 C C . MET A 1 127 ? 17.122 4.554 -31.497 1.00 81.69 127 MET A C 1
ATOM 998 O O . MET A 1 127 ? 17.597 4.026 -32.500 1.00 81.69 127 MET A O 1
ATOM 1002 N N . LYS A 1 128 ? 16.102 5.419 -31.586 1.00 84.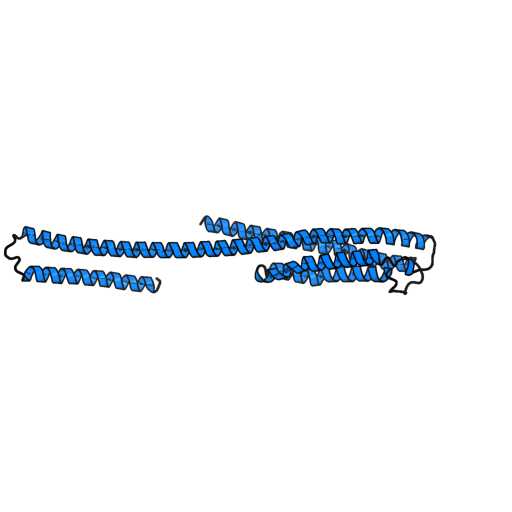06 128 LYS A N 1
ATOM 1003 C CA . LYS A 1 128 ? 15.505 5.809 -32.875 1.00 84.06 128 LYS A CA 1
ATOM 1004 C C . LYS A 1 128 ? 16.515 6.472 -33.809 1.00 84.06 128 LYS A C 1
ATOM 1006 O O . LYS A 1 128 ? 16.472 6.221 -35.014 1.00 84.06 128 LYS A O 1
ATOM 1011 N N . ASN A 1 129 ? 17.407 7.306 -33.274 1.00 85.12 129 ASN A N 1
ATOM 1012 C CA . ASN A 1 129 ? 18.459 7.937 -34.064 1.00 85.12 129 ASN A CA 1
ATOM 1013 C C . ASN A 1 129 ? 19.464 6.898 -34.573 1.00 85.12 129 ASN A C 1
ATOM 1015 O O . ASN A 1 129 ? 19.729 6.867 -35.774 1.00 85.12 129 ASN A O 1
ATOM 1019 N N . CYS A 1 130 ? 19.926 5.994 -33.708 1.00 84.56 130 CYS A N 1
ATOM 1020 C CA . CYS A 1 130 ? 20.861 4.936 -34.085 1.00 84.56 130 CYS A CA 1
ATOM 1021 C C . CYS A 1 130 ? 20.267 3.961 -35.119 1.00 84.56 130 CYS A C 1
ATOM 1023 O O . CYS A 1 130 ? 20.921 3.612 -36.104 1.00 84.56 130 CYS A O 1
ATOM 1025 N N . VAL A 1 131 ? 18.985 3.594 -34.968 1.00 84.38 131 VAL A N 1
ATOM 1026 C CA . VAL A 1 131 ? 18.233 2.803 -35.961 1.00 84.38 131 VAL A CA 1
ATOM 1027 C C . VAL A 1 131 ? 18.169 3.525 -37.308 1.00 84.38 131 VAL A C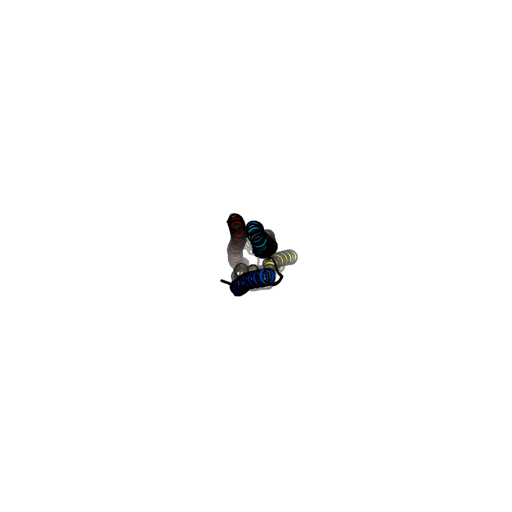 1
ATOM 1029 O O . VAL A 1 131 ? 18.420 2.913 -38.347 1.00 84.38 131 VAL A O 1
ATOM 1032 N N . ARG A 1 132 ? 17.849 4.827 -37.317 1.00 86.50 132 ARG A N 1
ATOM 1033 C CA . ARG A 1 132 ? 17.764 5.628 -38.550 1.00 86.50 132 ARG A CA 1
ATOM 1034 C C . ARG A 1 132 ? 19.113 5.716 -39.266 1.00 86.50 132 ARG A C 1
ATOM 1036 O O . ARG A 1 132 ? 19.149 5.672 -40.495 1.00 86.50 132 ARG A O 1
ATOM 1043 N N . ASN A 1 133 ? 20.193 5.824 -38.502 1.00 84.69 133 ASN A N 1
ATOM 1044 C CA . ASN A 1 133 ? 21.552 5.961 -39.014 1.00 84.69 133 ASN A CA 1
ATOM 1045 C C . ASN A 1 133 ? 22.210 4.614 -39.368 1.00 84.69 133 ASN A C 1
ATOM 1047 O O . ASN A 1 133 ? 23.285 4.618 -39.963 1.00 84.69 133 ASN A O 1
ATOM 1051 N N . LYS A 1 134 ? 21.558 3.477 -39.066 1.00 80.94 134 LYS A N 1
ATOM 1052 C CA . LYS A 1 134 ? 22.086 2.110 -39.257 1.00 80.94 134 LYS A CA 1
ATOM 1053 C C . LYS A 1 134 ? 23.428 1.885 -38.552 1.00 80.94 134 LYS A C 1
ATOM 1055 O O . LYS A 1 134 ? 24.315 1.232 -39.095 1.00 80.94 134 LYS A O 1
ATOM 1060 N N . GLU A 1 135 ? 23.566 2.451 -37.362 1.00 77.31 135 GLU A N 1
ATOM 1061 C CA . GLU A 1 135 ? 24.754 2.276 -36.530 1.00 77.31 135 GLU A CA 1
ATOM 1062 C C . GLU A 1 135 ? 24.832 0.832 -35.994 1.00 77.31 135 GLU A C 1
ATOM 1064 O O . GLU A 1 135 ? 23.815 0.143 -35.858 1.00 77.31 135 GLU A O 1
ATOM 1069 N N . GLU A 1 136 ? 26.044 0.359 -35.708 1.00 78.31 136 GLU A N 1
ATOM 1070 C CA . GLU A 1 136 ? 26.246 -0.880 -34.951 1.00 78.31 136 GLU A CA 1
ATOM 1071 C C . GLU A 1 136 ? 25.960 -0.636 -33.466 1.00 78.31 136 GLU A C 1
ATOM 1073 O O . GLU A 1 136 ? 26.136 0.478 -32.972 1.00 78.31 136 GLU A O 1
ATOM 1078 N N . VAL A 1 137 ? 25.513 -1.673 -32.748 1.00 75.50 137 VAL A N 1
ATOM 1079 C CA . VAL A 1 137 ? 25.185 -1.533 -31.323 1.00 75.50 137 VAL A CA 1
ATOM 1080 C C . VAL A 1 137 ? 26.445 -1.239 -30.522 1.00 75.50 137 VAL A C 1
ATOM 1082 O O . VAL A 1 137 ? 27.328 -2.087 -30.411 1.00 75.50 137 VAL A O 1
ATOM 1085 N N . ASN A 1 138 ? 26.483 -0.063 -29.904 1.00 79.00 138 ASN A N 1
ATOM 1086 C CA . ASN A 1 138 ? 27.466 0.290 -28.899 1.00 79.00 138 ASN A CA 1
ATOM 1087 C C . ASN A 1 138 ? 26.793 0.311 -27.526 1.00 79.00 138 ASN A C 1
ATOM 1089 O O . ASN A 1 138 ? 26.100 1.255 -27.157 1.00 79.00 138 ASN A O 1
ATOM 1093 N N . TYR A 1 139 ? 26.998 -0.756 -26.763 1.00 74.69 139 TYR A N 1
ATOM 1094 C CA . TYR A 1 139 ? 26.390 -0.924 -25.445 1.00 74.69 139 TYR A CA 1
ATOM 1095 C C . TYR A 1 139 ? 26.883 0.089 -24.405 1.00 74.69 139 TYR A C 1
ATOM 1097 O O . TYR A 1 139 ? 26.151 0.376 -23.457 1.00 74.69 139 TYR A O 1
ATOM 1105 N N . ASP A 1 140 ? 28.080 0.651 -24.583 1.00 75.75 140 ASP A N 1
ATOM 1106 C CA . ASP A 1 140 ? 28.624 1.647 -23.657 1.00 75.75 140 ASP A CA 1
ATOM 1107 C C . ASP A 1 140 ? 27.867 2.981 -23.746 1.00 75.75 140 ASP A C 1
ATOM 1109 O O . ASP A 1 140 ? 27.759 3.692 -22.747 1.00 75.75 140 ASP A O 1
ATOM 1113 N N . ASP A 1 141 ? 27.254 3.284 -24.896 1.00 71.12 141 ASP A N 1
ATOM 1114 C CA . ASP A 1 141 ? 26.483 4.518 -25.093 1.00 71.12 141 ASP A CA 1
ATOM 1115 C C . ASP A 1 141 ? 25.141 4.511 -24.331 1.00 71.12 141 ASP A C 1
ATOM 1117 O O . ASP A 1 141 ? 24.576 5.568 -24.044 1.00 71.12 141 ASP A O 1
ATOM 1121 N N . PHE A 1 142 ? 24.644 3.332 -23.943 1.00 70.50 142 PHE A N 1
ATOM 1122 C CA . PHE A 1 142 ? 23.409 3.176 -23.157 1.00 70.50 142 PHE A CA 1
ATOM 1123 C C . PHE A 1 142 ? 23.631 3.226 -21.650 1.00 70.50 142 PHE A C 1
ATOM 1125 O O . PHE A 1 142 ? 22.673 3.372 -20.879 1.00 70.50 142 PHE A O 1
ATOM 1132 N N . LEU A 1 143 ? 24.886 3.109 -21.215 1.00 72.25 143 LEU A N 1
ATOM 1133 C CA . LEU A 1 143 ? 25.240 2.964 -19.816 1.00 72.25 143 LEU A CA 1
ATOM 1134 C C . LEU A 1 143 ? 25.129 4.303 -19.076 1.00 72.25 143 LEU A C 1
ATOM 1136 O O . LEU A 1 143 ? 26.116 4.975 -18.783 1.00 72.25 143 LEU A O 1
ATOM 1140 N N . ASN A 1 144 ? 23.912 4.671 -18.683 1.00 74.12 144 ASN A N 1
ATOM 1141 C CA . ASN A 1 144 ? 23.676 5.808 -17.798 1.00 74.12 144 ASN A CA 1
ATOM 1142 C C . ASN A 1 144 ? 23.578 5.348 -16.336 1.00 74.12 144 ASN A C 1
ATOM 1144 O O . ASN A 1 144 ? 22.492 5.251 -15.767 1.00 74.12 144 ASN A O 1
ATOM 1148 N N . LYS A 1 145 ? 24.732 5.065 -15.714 1.00 77.31 145 LYS A N 1
ATOM 1149 C CA . LYS A 1 145 ? 24.803 4.559 -14.326 1.00 77.31 145 LYS A CA 1
ATOM 1150 C C . LYS A 1 145 ? 24.081 5.450 -13.314 1.00 77.31 145 LYS A C 1
ATOM 1152 O O . LYS A 1 145 ? 23.511 4.935 -12.360 1.00 77.31 145 LYS A O 1
ATOM 1157 N N . GLY A 1 146 ? 24.111 6.770 -13.514 1.00 78.81 146 GLY A N 1
ATOM 1158 C CA . GLY A 1 146 ? 23.443 7.717 -12.621 1.00 78.81 146 GLY A CA 1
ATOM 1159 C C . GLY A 1 146 ? 21.926 7.558 -12.656 1.00 78.81 146 GLY A C 1
ATOM 1160 O O . GLY A 1 146 ? 21.289 7.481 -11.610 1.00 78.81 146 GLY A O 1
ATOM 1161 N N . LEU A 1 147 ? 21.360 7.450 -13.856 1.00 76.62 147 LEU A N 1
ATOM 1162 C CA . LEU A 1 147 ? 19.921 7.316 -14.043 1.00 76.62 147 LEU A CA 1
ATOM 1163 C C . LEU A 1 147 ? 19.424 5.907 -13.674 1.00 76.62 147 LEU A C 1
ATOM 1165 O O . LEU A 1 147 ? 18.414 5.777 -12.984 1.00 76.62 147 LEU A O 1
ATOM 1169 N N . ILE A 1 148 ? 20.187 4.863 -14.021 1.00 80.50 148 ILE A N 1
ATOM 1170 C CA . ILE A 1 148 ? 19.932 3.487 -13.564 1.00 80.50 148 ILE A CA 1
ATOM 1171 C C . ILE A 1 148 ? 19.875 3.447 -12.028 1.00 80.50 148 ILE A C 1
ATOM 1173 O O . ILE A 1 148 ? 18.892 2.970 -11.469 1.00 80.50 148 ILE A O 1
ATOM 1177 N N . GLY A 1 149 ? 20.865 4.031 -11.343 1.00 83.69 149 GLY A N 1
ATOM 1178 C CA . GLY A 1 149 ? 20.888 4.075 -9.878 1.00 83.69 149 GLY A CA 1
ATOM 1179 C C . GLY A 1 149 ? 19.727 4.868 -9.265 1.00 83.69 149 GLY A C 1
ATOM 1180 O O . GLY A 1 149 ? 19.223 4.500 -8.206 1.00 83.69 149 GLY A O 1
ATOM 1181 N N . GLN A 1 150 ? 19.252 5.933 -9.923 1.00 85.00 150 GLN A N 1
ATOM 1182 C CA . GLN A 1 150 ? 18.053 6.654 -9.477 1.00 85.00 150 GLN A CA 1
ATOM 1183 C C . GLN A 1 150 ? 16.790 5.795 -9.595 1.00 85.00 150 GLN A C 1
ATOM 1185 O O . GLN A 1 150 ? 15.991 5.765 -8.660 1.00 85.00 150 GLN A O 1
ATOM 1190 N N . LEU A 1 151 ? 16.614 5.078 -10.707 1.00 85.88 151 LEU A N 1
ATOM 1191 C CA . LEU A 1 151 ? 15.484 4.164 -10.889 1.00 85.88 151 LEU A CA 1
ATOM 1192 C C . LEU A 1 151 ? 15.486 3.039 -9.855 1.00 85.88 151 LEU A C 1
ATOM 1194 O O . LEU A 1 151 ? 14.443 2.755 -9.269 1.00 85.88 151 LEU A O 1
ATOM 1198 N N . GLU A 1 152 ? 16.649 2.445 -9.588 1.00 85.00 152 GLU A N 1
ATOM 1199 C CA . GLU A 1 152 ? 16.811 1.443 -8.530 1.00 85.00 152 GLU A CA 1
ATOM 1200 C C . GLU A 1 152 ? 16.422 2.011 -7.161 1.00 85.00 152 GLU A C 1
ATOM 1202 O O . GLU A 1 152 ? 15.653 1.391 -6.429 1.00 85.00 152 GLU A O 1
ATOM 1207 N N . LEU A 1 153 ? 16.867 3.230 -6.843 1.00 89.50 153 LEU A N 1
ATOM 1208 C CA . LEU A 1 153 ? 16.548 3.886 -5.578 1.00 89.50 153 LEU A CA 1
ATOM 1209 C C . LEU A 1 153 ? 15.050 4.196 -5.434 1.00 89.50 153 LEU A C 1
ATOM 1211 O O . LEU A 1 153 ? 14.487 3.993 -4.356 1.00 89.50 153 LEU A O 1
ATOM 1215 N N . HIS A 1 154 ? 14.387 4.665 -6.494 1.00 90.69 154 HIS A N 1
ATOM 1216 C CA . HIS A 1 154 ? 12.938 4.896 -6.479 1.00 90.69 154 HIS A CA 1
ATOM 1217 C C . HIS A 1 154 ? 12.151 3.586 -6.353 1.00 90.69 154 HIS A C 1
ATOM 1219 O O . HIS A 1 154 ? 11.194 3.521 -5.579 1.00 90.69 154 HIS A O 1
ATOM 1225 N N . ARG A 1 155 ? 12.585 2.530 -7.050 1.00 89.19 155 ARG A N 1
ATOM 1226 C CA . ARG A 1 155 ? 12.001 1.184 -6.974 1.00 89.19 155 ARG A CA 1
ATOM 1227 C C . ARG A 1 155 ? 12.097 0.626 -5.557 1.00 89.19 155 ARG A C 1
ATOM 1229 O O . ARG A 1 155 ? 11.095 0.186 -5.000 1.00 89.19 155 ARG A O 1
ATOM 1236 N N . ASP A 1 156 ? 13.274 0.696 -4.947 1.00 89.19 156 ASP A N 1
ATOM 1237 C CA . ASP A 1 156 ? 13.493 0.168 -3.599 1.00 89.19 156 ASP A CA 1
ATOM 1238 C C . ASP A 1 156 ? 12.733 0.981 -2.549 1.00 89.19 156 ASP A C 1
ATOM 1240 O O . ASP A 1 156 ? 12.144 0.414 -1.629 1.00 89.19 156 ASP A O 1
ATOM 1244 N N . ARG A 1 157 ? 12.668 2.310 -2.707 1.00 91.62 157 ARG A N 1
ATOM 1245 C CA . ARG A 1 157 ? 11.840 3.172 -1.852 1.00 91.62 157 ARG A CA 1
ATOM 1246 C C . ARG A 1 157 ? 10.364 2.784 -1.927 1.00 91.62 157 ARG A C 1
ATOM 1248 O O . ARG A 1 157 ? 9.715 2.715 -0.886 1.00 91.62 157 ARG A O 1
ATOM 1255 N N . PHE A 1 158 ? 9.848 2.524 -3.127 1.00 90.25 158 PHE A N 1
ATOM 1256 C CA . PHE A 1 158 ? 8.467 2.092 -3.333 1.00 90.25 158 PHE A CA 1
ATOM 1257 C C . PHE A 1 158 ? 8.166 0.775 -2.601 1.00 90.25 158 PHE A C 1
ATOM 1259 O O . PHE A 1 158 ? 7.236 0.718 -1.796 1.00 90.25 158 PHE A O 1
ATOM 1266 N N . ILE A 1 159 ? 8.996 -0.249 -2.821 1.00 86.44 159 ILE A N 1
ATOM 1267 C CA . ILE A 1 159 ? 8.858 -1.578 -2.202 1.00 86.44 159 ILE A CA 1
ATOM 1268 C C . ILE A 1 159 ? 8.900 -1.481 -0.677 1.00 86.44 159 ILE A C 1
ATOM 1270 O O . ILE A 1 159 ? 8.038 -2.031 0.013 1.00 86.44 159 ILE A O 1
ATOM 1274 N N . ASN A 1 160 ? 9.894 -0.763 -0.151 1.00 90.50 160 ASN A N 1
ATOM 1275 C CA . ASN A 1 160 ? 10.082 -0.621 1.286 1.00 90.50 160 ASN A CA 1
ATOM 1276 C C . ASN A 1 160 ? 8.906 0.112 1.924 1.00 90.50 160 ASN A C 1
ATOM 1278 O O . ASN A 1 160 ? 8.418 -0.333 2.960 1.00 90.50 160 ASN A O 1
ATOM 1282 N N . LYS A 1 161 ? 8.414 1.187 1.290 1.00 92.00 161 LYS A N 1
ATOM 1283 C CA . LYS A 1 161 ? 7.299 1.954 1.841 1.00 92.00 161 LYS A CA 1
ATOM 1284 C C . LYS A 1 161 ? 6.024 1.127 1.918 1.00 92.00 161 LYS A C 1
ATOM 1286 O O . LYS A 1 161 ? 5.362 1.133 2.949 1.00 92.00 161 LYS A O 1
ATOM 1291 N N . TYR A 1 162 ? 5.712 0.379 0.862 1.00 86.88 162 TYR A N 1
ATOM 1292 C CA . TYR A 1 162 ? 4.543 -0.496 0.854 1.00 86.88 162 TYR A CA 1
ATOM 1293 C C . TYR A 1 162 ? 4.637 -1.590 1.930 1.00 86.88 162 TYR A C 1
ATOM 1295 O O . TYR A 1 162 ? 3.658 -1.898 2.607 1.00 86.88 162 TYR A O 1
ATOM 1303 N N . GLY A 1 163 ? 5.840 -2.138 2.140 1.00 89.75 163 GLY A N 1
ATOM 1304 C CA . GLY A 1 163 ? 6.107 -3.139 3.173 1.00 89.75 163 GLY A CA 1
ATOM 1305 C C . GLY A 1 163 ? 5.930 -2.641 4.613 1.00 89.75 163 GLY A C 1
ATOM 1306 O O . GLY A 1 163 ? 5.738 -3.458 5.513 1.00 89.75 163 GLY A O 1
ATOM 1307 N N . GLU A 1 164 ? 5.928 -1.326 4.864 1.00 92.56 164 GLU A N 1
ATOM 1308 C CA . GLU A 1 164 ? 5.671 -0.781 6.206 1.00 92.56 164 GLU A CA 1
ATOM 1309 C C . GLU A 1 164 ? 4.273 -1.149 6.728 1.00 92.56 164 GLU A C 1
ATOM 1311 O O . GLU A 1 164 ? 4.080 -1.241 7.939 1.00 92.56 164 GLU A O 1
ATOM 1316 N N . CYS A 1 165 ? 3.312 -1.450 5.847 1.00 90.38 165 CYS A N 1
ATOM 1317 C CA . CYS A 1 165 ? 1.982 -1.923 6.234 1.00 90.38 165 CYS A CA 1
ATOM 1318 C C . CYS A 1 165 ? 2.019 -3.238 7.043 1.00 90.38 165 CYS A C 1
ATOM 1320 O O . CYS A 1 165 ? 1.123 -3.495 7.850 1.00 90.38 165 CYS A O 1
ATOM 1322 N N . TYR A 1 166 ? 3.058 -4.065 6.887 1.00 91.75 166 TYR A N 1
ATOM 1323 C CA . TYR A 1 166 ? 3.112 -5.413 7.471 1.00 91.75 166 TYR A CA 1
ATOM 1324 C C . TYR A 1 166 ? 3.137 -5.421 8.998 1.00 91.75 166 TYR A C 1
ATOM 1326 O O . TYR A 1 166 ? 2.644 -6.359 9.628 1.00 91.75 166 TYR A O 1
ATOM 1334 N N . ILE A 1 167 ? 3.636 -4.349 9.619 1.00 92.62 167 ILE A N 1
ATOM 1335 C CA . ILE A 1 167 ? 3.669 -4.233 11.083 1.00 92.62 167 ILE A CA 1
ATOM 1336 C C . ILE A 1 167 ? 2.259 -4.179 11.695 1.00 92.62 167 ILE A C 1
ATOM 1338 O O . ILE A 1 167 ? 2.089 -4.476 12.877 1.00 92.62 167 ILE A O 1
ATOM 1342 N N . TYR A 1 168 ? 1.239 -3.846 10.895 1.00 92.12 168 TYR A N 1
ATOM 1343 C CA . TYR A 1 168 ? -0.151 -3.710 11.332 1.00 92.12 168 TYR A CA 1
ATOM 1344 C C . TYR A 1 168 ? -0.982 -4.987 11.156 1.00 92.12 168 TYR A C 1
ATOM 1346 O O . TYR A 1 168 ? -2.180 -4.987 11.447 1.00 92.12 168 TYR A O 1
ATOM 1354 N N . LYS A 1 169 ? -0.367 -6.105 10.744 1.00 93.19 169 LYS A N 1
ATOM 1355 C CA . LYS A 1 169 ? -1.066 -7.382 10.513 1.00 93.19 169 LYS A CA 1
ATOM 1356 C C . LYS A 1 169 ? -1.829 -7.898 11.732 1.00 93.19 169 LYS A C 1
ATOM 1358 O O . LYS A 1 169 ? -2.873 -8.524 11.589 1.00 93.19 169 LYS A O 1
ATOM 1363 N N . SER A 1 170 ? -1.337 -7.629 12.939 1.00 91.75 170 SER A N 1
ATOM 1364 C CA . SER A 1 170 ? -2.028 -8.007 14.178 1.00 91.75 170 SER A CA 1
ATOM 1365 C C . SER A 1 170 ? -3.357 -7.269 14.384 1.00 91.75 170 SER A C 1
ATOM 1367 O O . SER A 1 170 ? -4.221 -7.790 15.085 1.00 91.75 170 SER A O 1
ATOM 1369 N N . TYR A 1 171 ? -3.533 -6.094 13.771 1.00 86.94 171 TYR A N 1
ATOM 1370 C CA . TYR A 1 171 ? -4.743 -5.271 13.865 1.00 86.94 171 TYR A CA 1
ATOM 1371 C C . TYR A 1 171 ? -5.701 -5.503 12.689 1.00 86.94 171 TYR A C 1
ATOM 1373 O O . TYR A 1 171 ? -6.915 -5.500 12.883 1.00 86.94 171 TYR A O 1
ATOM 1381 N N . PHE A 1 172 ? -5.157 -5.733 11.489 1.00 90.88 172 PHE A N 1
ATOM 1382 C CA . PHE A 1 172 ? -5.914 -5.855 10.238 1.00 90.88 172 PHE A CA 1
ATOM 1383 C C . PHE A 1 172 ? -5.463 -7.077 9.437 1.00 90.88 172 PHE A C 1
ATOM 1385 O O . PHE A 1 172 ? -4.945 -6.960 8.330 1.00 90.88 172 PHE A O 1
ATOM 1392 N N . LYS A 1 173 ? -5.615 -8.268 10.020 1.00 91.62 173 LYS A N 1
ATOM 1393 C CA . LYS A 1 173 ? -5.033 -9.504 9.482 1.00 91.62 173 LYS A CA 1
ATOM 1394 C C . LYS A 1 173 ? -5.358 -9.732 8.006 1.00 91.62 173 LYS A C 1
ATOM 1396 O O . LYS A 1 173 ? -4.434 -9.958 7.230 1.00 91.62 173 LYS A O 1
ATOM 1401 N N . ASP A 1 174 ? -6.629 -9.661 7.630 1.00 92.38 174 ASP A N 1
ATOM 1402 C CA . ASP A 1 174 ? -7.065 -10.021 6.278 1.00 92.38 174 ASP A CA 1
ATOM 1403 C C . ASP A 1 174 ? -6.656 -8.951 5.256 1.00 92.38 174 ASP A C 1
ATOM 1405 O O . ASP A 1 174 ? -6.069 -9.277 4.226 1.00 92.38 174 ASP A O 1
ATOM 1409 N N . LEU A 1 175 ? -6.843 -7.668 5.590 1.00 91.88 175 LEU A N 1
ATOM 1410 C CA . LEU A 1 175 ? -6.434 -6.547 4.736 1.00 91.88 175 LEU A CA 1
ATOM 1411 C C . LEU A 1 175 ? -4.917 -6.523 4.501 1.00 91.88 175 LEU A C 1
ATOM 1413 O O . LEU A 1 175 ? -4.470 -6.360 3.369 1.00 91.88 175 LEU A O 1
ATOM 1417 N N . ILE A 1 176 ? -4.113 -6.723 5.550 1.00 92.94 176 ILE A N 1
ATOM 1418 C CA . ILE A 1 176 ? -2.649 -6.745 5.423 1.00 92.94 176 ILE A CA 1
ATOM 1419 C C . ILE A 1 176 ? -2.169 -8.010 4.702 1.00 92.94 176 ILE A C 1
ATOM 1421 O O . ILE A 1 176 ? -1.202 -7.945 3.950 1.00 92.94 176 ILE A O 1
ATOM 1425 N N . THR A 1 177 ? -2.846 -9.149 4.873 1.00 93.38 177 THR A N 1
ATOM 1426 C CA . THR A 1 177 ? -2.505 -10.370 4.119 1.00 93.38 177 THR A CA 1
ATOM 1427 C C . THR A 1 177 ? -2.737 -10.171 2.620 1.00 93.38 177 THR A C 1
ATOM 1429 O O . THR A 1 177 ? -1.869 -10.526 1.832 1.00 93.38 177 THR A O 1
ATOM 1432 N N . ASN A 1 178 ? -3.830 -9.512 2.224 1.00 90.88 178 ASN A N 1
ATOM 1433 C CA . ASN A 1 178 ? -4.075 -9.165 0.820 1.00 90.88 178 ASN A CA 1
ATOM 1434 C C . ASN A 1 178 ? -2.979 -8.235 0.251 1.00 90.88 178 ASN A C 1
ATOM 1436 O O . ASN A 1 178 ? -2.484 -8.442 -0.856 1.00 90.88 178 ASN A O 1
ATOM 1440 N N . ILE A 1 179 ? -2.517 -7.259 1.042 1.00 89.12 179 ILE A N 1
ATOM 1441 C CA . ILE A 1 179 ? -1.377 -6.398 0.679 1.00 89.12 179 ILE A CA 1
ATOM 1442 C C . ILE A 1 179 ? -0.100 -7.233 0.458 1.00 89.12 179 ILE A C 1
ATOM 1444 O O . ILE A 1 179 ? 0.600 -7.031 -0.535 1.00 89.12 179 ILE A O 1
ATOM 1448 N N . GLU A 1 180 ? 0.210 -8.182 1.345 1.00 89.81 180 GLU A N 1
ATOM 1449 C CA . GLU A 1 180 ? 1.375 -9.075 1.208 1.00 89.81 180 GLU A CA 1
ATOM 1450 C C . GLU A 1 180 ? 1.298 -9.969 -0.042 1.00 89.81 180 GLU A C 1
ATOM 1452 O O . GLU A 1 180 ? 2.295 -10.150 -0.754 1.00 89.81 180 GLU A O 1
ATOM 1457 N N . GLU A 1 181 ? 0.119 -10.521 -0.325 1.00 89.25 181 GLU A N 1
ATOM 1458 C CA . GLU A 1 181 ? -0.140 -11.325 -1.522 1.00 89.25 181 GLU A CA 1
ATOM 1459 C C . GLU A 1 181 ? 0.051 -10.477 -2.783 1.00 89.25 181 GLU A C 1
ATOM 1461 O O . GLU A 1 181 ? 0.825 -10.850 -3.668 1.00 89.25 181 GLU A O 1
ATOM 1466 N N . CYS A 1 182 ? -0.528 -9.274 -2.819 1.00 84.50 182 CYS A N 1
ATOM 1467 C CA . CYS A 1 182 ? -0.363 -8.342 -3.932 1.00 84.50 182 CYS A CA 1
ATOM 1468 C C . CYS A 1 182 ? 1.098 -7.927 -4.151 1.00 84.50 182 CYS A C 1
ATOM 1470 O O . CYS A 1 182 ? 1.541 -7.787 -5.296 1.00 84.50 182 CYS A O 1
ATOM 1472 N N . HIS A 1 183 ? 1.871 -7.750 -3.076 1.00 83.06 183 HIS A N 1
ATOM 1473 C CA . HIS A 1 183 ? 3.303 -7.495 -3.194 1.00 83.06 183 HIS A CA 1
ATOM 1474 C C . HIS A 1 183 ? 3.991 -8.663 -3.915 1.00 83.06 183 HIS A C 1
ATOM 1476 O O . HIS A 1 183 ? 4.743 -8.464 -4.873 1.00 83.06 183 HIS A O 1
ATOM 1482 N N . THR A 1 184 ? 3.707 -9.888 -3.476 1.00 81.38 184 THR A N 1
ATOM 1483 C CA . THR A 1 184 ? 4.339 -11.101 -4.003 1.00 81.38 184 THR A CA 1
ATOM 1484 C C . THR A 1 184 ? 3.972 -11.356 -5.464 1.00 81.38 184 THR A C 1
ATOM 1486 O O . THR A 1 184 ? 4.849 -11.733 -6.242 1.00 81.38 184 THR A O 1
ATOM 1489 N N . GLU A 1 185 ? 2.711 -11.133 -5.836 1.00 83.19 185 GLU A N 1
ATOM 1490 C CA . GLU A 1 185 ? 2.190 -11.415 -7.177 1.00 83.19 185 GLU A CA 1
ATOM 1491 C C . GLU A 1 185 ? 2.489 -10.311 -8.195 1.00 83.19 185 GLU A C 1
ATOM 1493 O O . GLU A 1 185 ? 2.842 -10.611 -9.332 1.00 83.19 185 GLU A O 1
ATOM 1498 N N . TYR A 1 186 ? 2.364 -9.034 -7.819 1.00 82.25 186 TYR A N 1
ATOM 1499 C CA . TYR A 1 186 ? 2.394 -7.932 -8.791 1.00 82.25 186 TYR A CA 1
ATOM 1500 C C . TYR A 1 186 ? 3.628 -7.040 -8.645 1.00 82.25 186 TYR A C 1
ATOM 1502 O O . TYR A 1 186 ? 4.222 -6.625 -9.641 1.00 82.25 186 TYR A O 1
ATOM 1510 N N . PHE A 1 187 ? 4.045 -6.737 -7.413 1.00 79.56 187 PHE A N 1
ATOM 1511 C CA . PHE A 1 187 ? 5.083 -5.724 -7.178 1.00 79.56 187 PHE A CA 1
ATOM 1512 C C . PHE A 1 187 ? 6.474 -6.322 -7.409 1.00 79.56 187 PHE A C 1
ATOM 1514 O O . PHE A 1 187 ? 7.368 -5.666 -7.954 1.00 79.56 187 PHE A O 1
ATOM 1521 N N . LYS A 1 188 ? 6.643 -7.602 -7.063 1.00 76.44 188 LYS A N 1
ATOM 1522 C CA . LYS A 1 188 ? 7.829 -8.383 -7.418 1.00 76.44 188 LYS A CA 1
ATOM 1523 C C . LYS A 1 188 ? 8.013 -8.459 -8.935 1.00 76.44 188 LYS A C 1
ATOM 1525 O O . LYS A 1 188 ? 9.120 -8.236 -9.418 1.00 76.44 188 LYS A O 1
ATOM 1530 N N . ASP A 1 189 ? 6.941 -8.716 -9.676 1.00 81.81 189 ASP A N 1
ATOM 1531 C CA . ASP A 1 189 ? 6.962 -8.769 -11.139 1.00 81.81 189 ASP A CA 1
ATOM 1532 C C . ASP A 1 189 ? 7.345 -7.415 -11.750 1.00 81.81 189 ASP A C 1
ATOM 1534 O O . ASP A 1 189 ? 8.225 -7.363 -12.605 1.00 81.81 189 ASP A O 1
ATOM 1538 N N . LEU A 1 190 ? 6.769 -6.306 -11.266 1.00 82.50 190 LEU A N 1
ATOM 1539 C CA . LEU A 1 190 ? 7.164 -4.957 -11.693 1.00 82.50 190 LEU A CA 1
ATOM 1540 C C . LEU A 1 190 ? 8.669 -4.716 -11.481 1.00 82.50 190 LEU A C 1
ATOM 1542 O O . LEU A 1 190 ? 9.361 -4.224 -12.369 1.00 82.50 190 LEU A O 1
ATOM 1546 N N . THR A 1 191 ? 9.189 -5.118 -10.321 1.00 81.75 191 THR A N 1
ATOM 1547 C CA . THR A 1 191 ? 10.613 -5.001 -9.965 1.00 81.75 191 THR A CA 1
ATOM 1548 C C . THR A 1 191 ? 11.496 -5.806 -10.919 1.00 81.75 191 THR A C 1
ATOM 1550 O O . THR A 1 191 ? 12.506 -5.301 -11.410 1.00 81.75 191 THR A O 1
ATOM 1553 N N . LEU A 1 192 ? 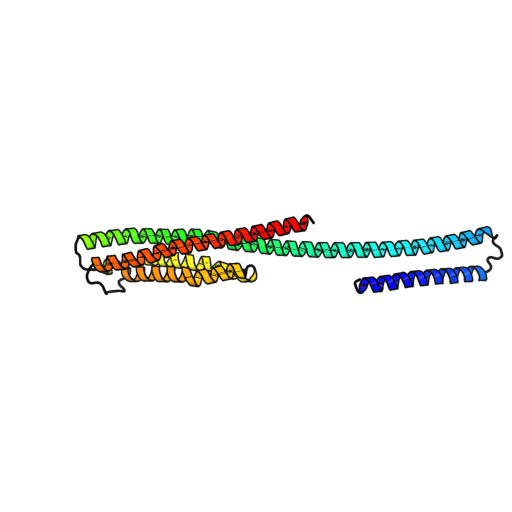11.117 -7.054 -11.205 1.00 84.19 192 LEU A N 1
ATOM 1554 C CA . LEU A 1 192 ? 11.848 -7.924 -12.125 1.00 84.19 192 LEU A CA 1
ATOM 1555 C C . LEU A 1 192 ? 11.814 -7.392 -13.559 1.00 84.19 192 LEU A C 1
ATOM 1557 O O . LEU A 1 192 ? 12.847 -7.405 -14.225 1.00 84.19 192 LEU A O 1
ATOM 1561 N N . ASN A 1 193 ? 10.673 -6.874 -14.011 1.00 86.19 193 ASN A N 1
ATOM 1562 C CA . ASN A 1 193 ? 10.518 -6.339 -15.360 1.00 86.19 193 ASN A CA 1
ATOM 1563 C C . ASN A 1 193 ? 11.334 -5.054 -15.553 1.00 86.19 193 ASN A C 1
ATOM 1565 O O . ASN A 1 193 ? 12.055 -4.933 -16.545 1.00 86.19 193 ASN A O 1
ATOM 1569 N N . ILE A 1 194 ? 11.307 -4.138 -14.573 1.00 86.00 194 ILE A N 1
ATOM 1570 C CA . ILE A 1 194 ? 12.178 -2.952 -14.567 1.00 86.00 194 ILE A CA 1
ATOM 1571 C C . ILE A 1 194 ? 13.642 -3.393 -14.667 1.00 86.00 194 ILE A C 1
ATOM 1573 O O . ILE A 1 194 ? 14.379 -2.894 -15.516 1.00 86.00 194 ILE A O 1
ATOM 1577 N N . ASN A 1 195 ? 14.059 -4.378 -13.867 1.00 82.81 195 ASN A N 1
ATOM 1578 C CA . ASN A 1 195 ? 15.432 -4.889 -13.900 1.00 82.81 195 ASN A CA 1
ATOM 1579 C C . ASN A 1 195 ? 15.792 -5.519 -15.243 1.00 82.81 195 ASN A C 1
ATOM 1581 O O . ASN A 1 195 ? 16.893 -5.290 -15.739 1.00 82.81 195 ASN A O 1
ATOM 1585 N N . GLY A 1 196 ? 14.871 -6.272 -15.846 1.00 81.75 196 GLY A N 1
ATOM 1586 C CA . GLY A 1 196 ? 15.051 -6.848 -17.173 1.00 81.75 196 GLY A CA 1
ATOM 1587 C C . GLY A 1 196 ? 15.375 -5.771 -18.203 1.00 81.75 196 GLY A C 1
ATOM 1588 O O . GLY A 1 196 ? 16.361 -5.892 -18.926 1.00 81.75 196 GLY A O 1
ATOM 1589 N N . VAL A 1 197 ? 14.624 -4.667 -18.203 1.00 81.19 197 VAL A N 1
ATOM 1590 C CA . VAL A 1 197 ? 14.890 -3.533 -19.098 1.00 81.19 197 VAL A CA 1
ATOM 1591 C C . VAL A 1 197 ? 16.223 -2.856 -18.778 1.00 81.19 197 VAL A C 1
ATOM 1593 O O . VAL A 1 197 ? 17.026 -2.627 -19.684 1.00 81.19 197 VAL A O 1
ATOM 1596 N N . LEU A 1 198 ? 16.509 -2.589 -17.501 1.00 79.94 198 LEU A N 1
ATOM 1597 C CA . LEU A 1 198 ? 17.768 -1.962 -17.085 1.00 79.94 198 LEU A CA 1
ATOM 1598 C C . LEU A 1 198 ? 18.997 -2.798 -17.472 1.00 79.94 198 LEU A C 1
ATOM 1600 O O . LEU A 1 198 ? 20.022 -2.230 -17.842 1.00 79.94 198 LEU A O 1
ATOM 1604 N N . MET A 1 199 ? 18.906 -4.131 -17.458 1.00 78.31 199 MET A N 1
ATOM 1605 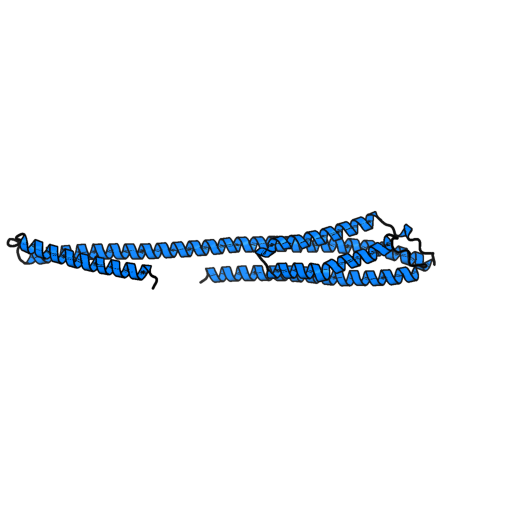C CA . MET A 1 199 ? 19.997 -5.014 -17.891 1.00 78.31 199 MET A CA 1
ATOM 1606 C C . MET A 1 199 ? 20.361 -4.849 -19.373 1.00 78.31 199 MET A C 1
ATOM 1608 O O . MET A 1 199 ? 21.529 -4.990 -19.740 1.00 78.31 199 MET A O 1
ATOM 1612 N N . HIS A 1 200 ? 19.392 -4.527 -20.234 1.00 76.38 200 HIS A N 1
ATOM 1613 C CA . HIS A 1 200 ? 19.665 -4.261 -21.649 1.00 76.38 200 HIS A CA 1
ATOM 1614 C C . HIS A 1 200 ? 20.428 -2.955 -21.860 1.00 76.38 200 HIS A C 1
ATOM 1616 O O . HIS A 1 200 ? 21.256 -2.867 -22.765 1.00 76.38 200 HIS A O 1
ATOM 1622 N N . PHE A 1 201 ? 20.186 -1.970 -21.000 1.00 72.44 201 PHE A N 1
ATOM 1623 C CA . PHE A 1 201 ? 20.844 -0.671 -21.058 1.00 72.44 201 PHE A CA 1
ATOM 1624 C C . PHE A 1 201 ? 22.141 -0.595 -20.245 1.00 72.44 201 PHE A C 1
ATOM 1626 O O . PHE A 1 201 ? 22.975 0.267 -20.493 1.00 72.44 201 PHE A O 1
ATOM 1633 N N . SER A 1 202 ? 22.360 -1.511 -19.300 1.00 69.38 202 SER A N 1
ATOM 1634 C CA . SER A 1 202 ? 23.596 -1.579 -18.512 1.00 69.38 202 SER A CA 1
ATOM 1635 C C . SER A 1 202 ? 24.771 -2.230 -19.251 1.00 69.38 202 SER A C 1
ATOM 1637 O O . SER A 1 202 ? 25.826 -2.448 -18.658 1.00 69.38 202 SER A O 1
ATOM 1639 N N . GLY A 1 203 ? 24.589 -2.599 -20.522 1.00 65.25 203 GLY A N 1
ATOM 1640 C CA . GLY A 1 203 ? 25.596 -3.293 -21.323 1.00 65.25 203 GLY A CA 1
ATOM 1641 C C . GLY A 1 203 ? 25.838 -4.743 -20.906 1.00 65.25 203 GLY A C 1
ATOM 1642 O O . GLY A 1 203 ? 26.640 -5.427 -21.516 1.00 65.25 203 GLY A O 1
ATOM 1643 N N . THR A 1 204 ? 25.122 -5.271 -19.913 1.00 64.69 204 THR A N 1
ATOM 1644 C CA . THR A 1 204 ? 25.341 -6.644 -19.416 1.00 64.69 204 THR A CA 1
ATOM 1645 C C . THR A 1 204 ? 24.821 -7.741 -20.353 1.00 64.69 204 THR A C 1
ATOM 1647 O O . THR A 1 204 ? 25.105 -8.921 -20.141 1.00 64.69 204 THR A O 1
ATOM 1650 N N . ASN A 1 205 ? 24.088 -7.377 -21.410 1.00 66.06 205 ASN A N 1
ATOM 1651 C CA . ASN A 1 205 ? 23.466 -8.307 -22.350 1.00 66.06 205 ASN A CA 1
ATOM 1652 C C . ASN A 1 205 ? 23.922 -8.073 -23.806 1.00 66.06 205 ASN A C 1
ATOM 1654 O O . ASN A 1 205 ? 23.164 -7.564 -24.634 1.00 66.06 205 ASN A O 1
ATOM 1658 N N . TYR A 1 206 ? 25.157 -8.482 -24.119 1.00 67.19 206 TYR A N 1
ATOM 1659 C CA . TYR A 1 206 ? 25.798 -8.375 -25.443 1.00 67.19 206 TYR A CA 1
ATOM 1660 C C . TYR A 1 206 ? 25.288 -9.410 -26.469 1.00 67.19 206 TYR A C 1
ATOM 1662 O O . TYR A 1 206 ? 26.057 -10.213 -26.996 1.00 67.19 206 TYR A O 1
ATOM 1670 N N . ARG A 1 207 ? 23.976 -9.459 -26.721 1.00 80.69 207 ARG A N 1
ATOM 1671 C CA . ARG A 1 207 ? 23.363 -10.438 -27.645 1.00 80.69 207 ARG A CA 1
ATOM 1672 C C . ARG A 1 207 ? 22.930 -9.867 -28.995 1.00 80.69 207 ARG A C 1
ATOM 1674 O O . ARG A 1 207 ? 22.702 -10.647 -29.915 1.00 80.69 207 ARG A O 1
ATOM 1681 N N . TYR A 1 208 ? 22.816 -8.548 -29.132 1.00 81.00 208 TYR A N 1
ATOM 1682 C CA . TYR A 1 208 ? 22.330 -7.904 -30.350 1.00 81.00 208 TYR A CA 1
ATOM 1683 C C . TYR A 1 208 ? 23.488 -7.354 -31.173 1.00 81.00 208 TYR A C 1
ATOM 1685 O O . TYR A 1 208 ? 24.383 -6.696 -30.653 1.00 81.00 208 TYR A O 1
ATOM 1693 N N . THR A 1 209 ? 23.438 -7.595 -32.480 1.00 76.62 209 THR A N 1
ATOM 1694 C CA . THR A 1 209 ? 24.419 -7.071 -33.440 1.00 76.62 209 THR A CA 1
ATOM 1695 C C . THR A 1 209 ? 23.906 -5.835 -34.179 1.00 76.62 209 THR A C 1
ATOM 1697 O O . THR A 1 209 ? 24.662 -5.193 -34.899 1.00 76.62 209 THR A O 1
ATOM 1700 N N . ASN A 1 210 ? 22.620 -5.499 -34.032 1.00 79.44 210 ASN A N 1
ATOM 1701 C CA . ASN A 1 210 ? 22.000 -4.332 -34.655 1.00 79.44 210 ASN A CA 1
ATOM 1702 C C . ASN A 1 210 ? 20.943 -3.685 -33.742 1.00 79.44 210 ASN A C 1
ATOM 1704 O O . ASN A 1 210 ? 20.288 -4.355 -32.939 1.00 79.44 210 ASN A O 1
ATOM 1708 N N . TYR A 1 211 ? 20.757 -2.372 -33.905 1.00 79.94 211 TYR A N 1
ATOM 1709 C CA . TYR A 1 211 ? 19.811 -1.595 -33.104 1.00 79.94 211 TYR A CA 1
ATOM 1710 C C . TYR A 1 211 ? 18.340 -1.912 -33.366 1.00 79.94 211 TYR A C 1
ATOM 1712 O O . TYR A 1 211 ? 17.513 -1.666 -32.494 1.00 79.94 211 TYR A O 1
ATOM 1720 N N . ILE A 1 212 ? 17.987 -2.435 -34.543 1.00 84.38 212 ILE A N 1
ATOM 1721 C CA . ILE A 1 212 ? 16.587 -2.716 -34.892 1.00 84.38 212 ILE A CA 1
ATOM 1722 C C . ILE A 1 212 ? 16.037 -3.848 -34.019 1.00 84.38 212 ILE A C 1
ATOM 1724 O O . ILE A 1 212 ? 14.941 -3.716 -33.469 1.00 84.38 212 ILE A O 1
ATOM 1728 N N . ASP A 1 213 ? 16.800 -4.931 -33.879 1.00 84.00 213 ASP A N 1
ATOM 1729 C CA . ASP A 1 213 ? 16.415 -6.087 -33.070 1.00 84.00 213 ASP A CA 1
ATOM 1730 C C . ASP A 1 213 ? 16.443 -5.740 -31.576 1.00 84.00 213 ASP A C 1
ATOM 1732 O O . ASP A 1 213 ? 15.461 -5.979 -30.875 1.00 84.00 213 ASP A O 1
ATOM 1736 N N . MET A 1 214 ? 17.493 -5.044 -31.117 1.00 84.19 214 MET A N 1
ATOM 1737 C CA . MET A 1 214 ? 17.576 -4.547 -29.737 1.00 84.19 214 MET A CA 1
ATOM 1738 C C . MET A 1 214 ? 16.384 -3.647 -29.379 1.00 84.19 214 MET A C 1
ATOM 1740 O O . MET A 1 214 ? 15.770 -3.807 -28.325 1.00 84.19 214 MET A O 1
ATOM 1744 N N . TYR A 1 215 ? 16.019 -2.718 -30.269 1.00 83.94 215 TYR A N 1
ATOM 1745 C CA . TYR A 1 215 ? 14.907 -1.795 -30.055 1.00 83.94 215 TYR A CA 1
ATOM 1746 C C . TYR A 1 215 ? 13.557 -2.512 -29.971 1.00 83.94 215 TYR A C 1
ATOM 1748 O O . TYR A 1 215 ? 12.706 -2.129 -29.167 1.00 83.94 215 TYR A O 1
ATOM 1756 N N . ARG A 1 216 ? 13.339 -3.550 -30.789 1.00 84.81 216 ARG A N 1
ATOM 1757 C CA . ARG A 1 216 ? 12.090 -4.323 -30.772 1.00 84.81 216 ARG A CA 1
ATOM 1758 C C . ARG A 1 216 ? 11.897 -5.038 -29.435 1.00 84.81 216 ARG A C 1
ATOM 1760 O O . ARG A 1 216 ? 10.806 -4.947 -28.873 1.00 84.81 216 ARG A O 1
ATOM 1767 N N . ASP A 1 217 ? 12.943 -5.681 -28.930 1.00 84.56 217 ASP A N 1
ATOM 1768 C CA . ASP A 1 217 ? 12.876 -6.458 -27.691 1.00 84.56 217 ASP A CA 1
ATOM 1769 C C . ASP A 1 217 ? 12.728 -5.543 -26.469 1.00 84.56 217 ASP A C 1
ATOM 1771 O O . ASP A 1 217 ? 11.850 -5.757 -25.633 1.00 84.56 217 ASP A O 1
ATOM 1775 N N . ILE A 1 218 ? 13.487 -4.443 -26.416 1.00 84.19 218 ILE A N 1
ATOM 1776 C CA . ILE A 1 218 ? 13.341 -3.432 -25.358 1.00 84.19 218 ILE A CA 1
ATOM 1777 C C . ILE A 1 218 ? 11.935 -2.824 -25.371 1.00 84.19 218 IL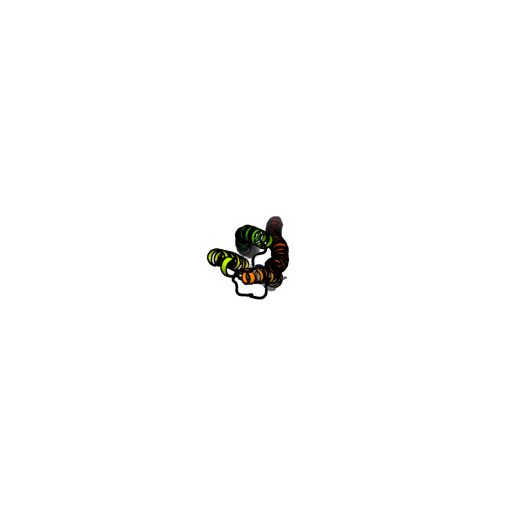E A C 1
ATOM 1779 O O . ILE A 1 218 ? 11.329 -2.655 -24.318 1.00 84.19 218 ILE A O 1
ATOM 1783 N N . LYS A 1 219 ? 11.375 -2.527 -26.551 1.00 85.38 219 LYS A N 1
ATOM 1784 C CA . LYS A 1 219 ? 10.014 -1.988 -26.668 1.00 85.38 219 LYS A CA 1
ATOM 1785 C C . LYS A 1 219 ? 8.954 -2.955 -26.135 1.00 85.38 219 LYS A C 1
ATOM 1787 O O . LYS A 1 219 ? 7.967 -2.502 -25.560 1.00 85.38 219 LYS A O 1
ATOM 1792 N N . TYR A 1 220 ? 9.137 -4.258 -26.341 1.00 87.25 220 TYR A N 1
ATOM 1793 C CA . TYR A 1 220 ? 8.245 -5.269 -25.781 1.00 87.25 220 TYR A CA 1
ATOM 1794 C C . TYR A 1 220 ? 8.310 -5.273 -24.247 1.00 87.25 220 TYR A C 1
ATOM 1796 O O . TYR A 1 220 ? 7.274 -5.153 -23.599 1.00 87.25 220 TYR A O 1
ATOM 1804 N N . LEU A 1 221 ? 9.517 -5.300 -23.676 1.00 86.69 221 LEU A N 1
ATOM 1805 C CA . LEU A 1 221 ? 9.711 -5.284 -22.223 1.00 86.69 221 LEU A CA 1
ATOM 1806 C C . LEU A 1 221 ? 9.196 -3.993 -21.569 1.00 86.69 221 LEU A C 1
ATOM 1808 O O . LEU A 1 221 ? 8.610 -4.036 -20.493 1.00 86.69 221 LEU A O 1
ATOM 1812 N N . ILE A 1 222 ? 9.368 -2.846 -22.232 1.00 87.31 222 ILE A N 1
ATOM 1813 C CA . ILE A 1 222 ? 8.799 -1.567 -21.787 1.00 87.31 222 ILE A CA 1
ATOM 1814 C C . ILE A 1 222 ? 7.286 -1.676 -21.633 1.00 87.31 222 ILE A C 1
ATOM 1816 O O . ILE A 1 222 ? 6.747 -1.280 -20.605 1.00 87.31 222 ILE A O 1
ATOM 1820 N N . LYS A 1 223 ? 6.610 -2.250 -22.632 1.00 87.88 223 LYS A N 1
ATOM 1821 C CA . LYS A 1 223 ? 5.162 -2.432 -22.577 1.00 87.88 223 LYS A CA 1
ATOM 1822 C C . LYS A 1 223 ? 4.757 -3.320 -21.397 1.00 87.88 223 LYS A C 1
ATOM 1824 O O . LYS A 1 223 ? 3.801 -2.995 -20.707 1.00 87.88 223 LYS A O 1
ATOM 1829 N N . GLU A 1 224 ? 5.490 -4.404 -21.139 1.00 88.69 224 GLU A N 1
ATOM 1830 C CA . GLU A 1 224 ? 5.223 -5.259 -19.974 1.00 88.69 224 GLU A CA 1
ATOM 1831 C C . GLU A 1 224 ? 5.397 -4.514 -18.645 1.00 88.69 224 GLU A C 1
ATOM 1833 O O . GLU A 1 224 ? 4.660 -4.775 -17.698 1.00 88.69 224 GLU A O 1
ATOM 1838 N N . VAL A 1 225 ? 6.351 -3.584 -18.550 1.00 89.69 225 VAL A N 1
ATOM 1839 C CA . VAL A 1 225 ? 6.504 -2.725 -17.367 1.00 89.69 225 VAL A CA 1
ATOM 1840 C C . VAL A 1 225 ? 5.335 -1.743 -17.242 1.00 89.69 225 VAL A C 1
ATOM 1842 O O . VAL A 1 225 ? 4.776 -1.612 -16.154 1.00 89.69 225 VAL A O 1
ATOM 1845 N N . ASP A 1 226 ? 4.934 -1.091 -18.333 1.00 89.69 226 ASP A N 1
ATOM 1846 C CA . ASP A 1 226 ? 3.827 -0.124 -18.339 1.00 89.69 226 ASP A CA 1
ATOM 1847 C C . ASP A 1 226 ? 2.496 -0.790 -17.941 1.00 89.69 226 ASP A C 1
ATOM 1849 O O . ASP A 1 226 ? 1.803 -0.303 -17.046 1.00 89.69 226 ASP A O 1
ATOM 1853 N N . ASP A 1 227 ? 2.193 -1.967 -18.503 1.00 89.56 227 ASP A N 1
ATOM 1854 C CA . ASP A 1 227 ? 1.004 -2.755 -18.147 1.00 89.56 227 ASP A CA 1
ATOM 1855 C C . ASP A 1 227 ? 1.018 -3.152 -16.649 1.00 89.56 227 ASP A C 1
ATOM 1857 O O . ASP A 1 227 ? -0.027 -3.253 -15.996 1.00 89.56 227 ASP A O 1
ATOM 1861 N N . ARG A 1 228 ? 2.208 -3.370 -16.066 1.00 89.19 228 ARG A N 1
ATOM 1862 C CA . ARG A 1 228 ? 2.372 -3.672 -14.633 1.00 89.19 228 ARG A CA 1
ATOM 1863 C C . ARG A 1 228 ? 2.216 -2.442 -13.744 1.00 89.19 228 ARG A C 1
ATOM 1865 O O . ARG A 1 228 ? 1.664 -2.585 -12.654 1.00 89.19 228 ARG A O 1
ATOM 1872 N N . PHE A 1 229 ? 2.653 -1.264 -14.182 1.00 91.00 229 PHE A N 1
ATOM 1873 C CA . PHE A 1 229 ? 2.426 -0.011 -13.458 1.00 91.00 229 PHE A CA 1
ATOM 1874 C C . PHE A 1 229 ? 0.926 0.230 -13.237 1.00 91.00 229 PHE A C 1
ATOM 1876 O O . PHE A 1 229 ? 0.500 0.408 -12.094 1.00 91.00 229 PHE A O 1
ATOM 1883 N N . ASP A 1 230 ? 0.113 0.115 -14.289 1.00 89.31 230 ASP A N 1
ATOM 1884 C CA . ASP A 1 230 ? -1.341 0.317 -14.207 1.00 89.31 230 ASP A CA 1
ATOM 1885 C C . ASP A 1 230 ? -2.023 -0.663 -13.237 1.00 89.31 230 ASP A C 1
ATOM 1887 O O . ASP A 1 230 ? -2.891 -0.286 -12.436 1.00 89.31 230 ASP A O 1
ATOM 1891 N N . LEU A 1 231 ? -1.596 -1.928 -13.260 1.00 91.50 231 LEU A N 1
ATOM 1892 C CA . LEU A 1 231 ? -2.095 -2.953 -12.347 1.00 91.50 231 LEU A CA 1
ATOM 1893 C C . LEU A 1 231 ? -1.730 -2.642 -10.890 1.00 91.50 231 LEU A C 1
ATOM 1895 O O . LEU A 1 231 ? -2.589 -2.692 -10.009 1.00 91.50 231 LEU A O 1
ATOM 1899 N N . VAL A 1 232 ? -0.470 -2.281 -10.639 1.00 90.12 232 VAL A N 1
ATOM 1900 C CA . VAL A 1 232 ? 0.026 -1.909 -9.308 1.00 90.12 232 VAL A CA 1
ATOM 1901 C C . VAL A 1 232 ? -0.714 -0.686 -8.769 1.00 90.12 232 VAL A C 1
ATOM 1903 O O . VAL A 1 232 ? -1.143 -0.691 -7.614 1.00 90.12 232 VAL A O 1
ATOM 1906 N N . TYR A 1 233 ? -0.938 0.331 -9.602 1.00 91.69 233 TYR A N 1
ATOM 1907 C CA . TYR A 1 233 ? -1.707 1.512 -9.219 1.00 91.69 233 TYR A CA 1
ATOM 1908 C C . TYR A 1 233 ? -3.138 1.156 -8.808 1.00 91.69 233 TYR A C 1
ATOM 1910 O O . TYR A 1 233 ? -3.608 1.589 -7.754 1.00 91.69 233 TYR A O 1
ATOM 1918 N N . THR A 1 234 ? -3.800 0.308 -9.597 1.00 93.38 234 THR A N 1
ATOM 1919 C CA . THR A 1 234 ? -5.150 -0.181 -9.295 1.00 93.38 234 THR A CA 1
ATOM 1920 C C . THR A 1 234 ? -5.187 -0.882 -7.937 1.00 93.38 234 THR A C 1
ATOM 1922 O O . THR A 1 234 ? -6.043 -0.569 -7.111 1.00 93.38 234 THR A O 1
ATOM 1925 N N . LYS A 1 235 ? -4.205 -1.745 -7.643 1.00 92.31 235 LYS A N 1
ATOM 1926 C CA . LYS A 1 235 ? -4.094 -2.415 -6.338 1.00 92.31 235 LYS A CA 1
ATOM 1927 C C . LYS A 1 235 ? -3.873 -1.452 -5.180 1.00 92.31 235 LYS A C 1
ATOM 1929 O O . LYS A 1 235 ? -4.463 -1.638 -4.120 1.00 92.31 235 LYS A O 1
ATOM 1934 N N . ILE A 1 236 ? -3.067 -0.406 -5.350 1.00 90.62 236 ILE A N 1
ATOM 1935 C CA . ILE A 1 236 ? -2.899 0.617 -4.306 1.00 90.62 236 ILE A CA 1
ATOM 1936 C C . ILE A 1 236 ? -4.243 1.296 -4.005 1.00 90.62 236 ILE A C 1
ATOM 1938 O O . ILE A 1 236 ? -4.595 1.452 -2.837 1.00 90.62 236 ILE A O 1
ATOM 1942 N N . LEU A 1 237 ? -5.015 1.655 -5.036 1.00 93.19 237 LEU A N 1
ATOM 1943 C CA . LEU A 1 237 ? -6.331 2.276 -4.858 1.00 93.19 237 LEU A CA 1
ATOM 1944 C C . LEU A 1 237 ? -7.351 1.335 -4.207 1.00 93.19 237 LEU A C 1
ATOM 1946 O O . LEU A 1 237 ? -8.085 1.765 -3.321 1.00 93.19 237 LEU A O 1
ATOM 1950 N N . GLU A 1 238 ? -7.384 0.065 -4.614 1.00 94.31 238 GLU A N 1
ATOM 1951 C CA . GLU A 1 238 ? -8.249 -0.956 -4.008 1.00 94.31 238 GLU A CA 1
ATOM 1952 C C . GLU A 1 238 ? -7.968 -1.108 -2.507 1.00 94.31 238 GLU A C 1
ATOM 1954 O O . GLU A 1 238 ? -8.904 -1.152 -1.705 1.00 94.31 238 GLU A O 1
ATOM 1959 N N . HIS A 1 239 ? -6.694 -1.127 -2.104 1.00 92.50 239 HIS A N 1
ATOM 1960 C CA . HIS A 1 239 ? -6.323 -1.219 -0.693 1.00 92.50 239 HIS A CA 1
ATOM 1961 C C . HIS A 1 239 ? -6.679 0.036 0.103 1.00 92.50 239 HIS A C 1
ATOM 1963 O O . HIS A 1 239 ? -7.208 -0.095 1.204 1.00 92.50 239 HIS A O 1
ATOM 1969 N N . ILE A 1 240 ? -6.439 1.235 -0.444 1.00 91.62 240 ILE A N 1
ATOM 1970 C CA . ILE A 1 240 ? -6.859 2.497 0.192 1.00 91.62 240 ILE A CA 1
ATOM 1971 C C . ILE A 1 240 ? -8.367 2.462 0.443 1.00 91.62 240 ILE A C 1
ATOM 1973 O O . ILE A 1 240 ? -8.806 2.628 1.578 1.00 91.62 240 ILE A O 1
ATOM 1977 N N . LYS A 1 241 ? -9.146 2.147 -0.595 1.00 95.12 241 LYS A N 1
ATOM 1978 C CA . LYS A 1 241 ? -10.602 2.065 -0.503 1.00 95.12 241 LYS A CA 1
ATOM 1979 C C . LYS A 1 241 ? -11.060 1.035 0.535 1.00 95.12 241 LYS A C 1
ATOM 1981 O O . LYS A 1 241 ? -11.940 1.331 1.331 1.00 95.12 241 LYS A O 1
ATOM 1986 N N . SER A 1 242 ? -10.444 -0.147 0.561 1.00 92.94 242 SER A N 1
ATOM 1987 C CA . SER A 1 242 ? -10.801 -1.202 1.522 1.00 92.94 242 SER A CA 1
ATOM 1988 C C . SER A 1 242 ? -10.560 -0.766 2.973 1.00 92.94 242 SER A C 1
ATOM 1990 O O . SER A 1 242 ? -11.357 -1.069 3.857 1.00 92.94 242 SER A O 1
ATOM 1992 N N . PHE A 1 243 ? -9.475 -0.028 3.230 1.00 90.00 243 PHE A N 1
ATOM 1993 C CA . PHE A 1 243 ? -9.197 0.530 4.555 1.00 90.00 243 PHE A CA 1
ATOM 1994 C C . PHE A 1 243 ? -10.152 1.672 4.931 1.00 90.00 243 PHE A C 1
ATOM 1996 O O . PHE A 1 243 ? -10.551 1.767 6.091 1.00 90.00 243 PHE A O 1
ATOM 2003 N N . GLU A 1 244 ? -10.540 2.518 3.975 1.00 89.56 244 GLU A N 1
ATOM 2004 C CA . GLU A 1 244 ? -11.546 3.568 4.188 1.00 89.56 244 GLU A CA 1
ATOM 2005 C C . GLU A 1 244 ? -12.927 2.978 4.510 1.00 89.56 244 GLU A C 1
ATOM 2007 O O . GLU A 1 244 ? -13.603 3.454 5.422 1.00 89.56 244 GLU A O 1
ATOM 2012 N N . GLU A 1 245 ? -13.326 1.911 3.814 1.00 92.31 245 GLU A N 1
ATOM 2013 C CA . GLU A 1 245 ? -14.580 1.193 4.067 1.00 92.31 245 GLU A CA 1
ATOM 2014 C C . GLU A 1 245 ? -14.594 0.535 5.457 1.00 92.31 245 GLU A C 1
ATOM 2016 O O . GLU A 1 245 ? -15.556 0.725 6.203 1.00 92.31 245 GLU A O 1
ATOM 2021 N N . GLU A 1 246 ? -13.513 -0.150 5.854 1.00 87.25 246 GLU A N 1
ATOM 2022 C CA . GLU A 1 246 ? -13.372 -0.718 7.207 1.00 87.25 246 GLU A CA 1
ATOM 2023 C C . GLU A 1 246 ? -13.457 0.380 8.278 1.00 87.25 246 GLU A C 1
ATOM 2025 O O . GLU A 1 246 ? -14.166 0.224 9.272 1.00 87.25 246 GLU A O 1
ATOM 2030 N N . LEU A 1 247 ? -12.778 1.518 8.093 1.00 86.88 247 LEU A N 1
ATOM 2031 C CA . LEU A 1 247 ? -12.855 2.644 9.031 1.00 86.88 247 LEU A CA 1
ATOM 2032 C C . LEU A 1 247 ? -14.282 3.178 9.179 1.00 86.88 247 LEU A C 1
ATOM 2034 O O . LEU A 1 247 ? -14.738 3.409 10.303 1.00 86.88 247 LEU A O 1
ATOM 2038 N N . GLN A 1 248 ? -14.990 3.348 8.062 1.00 88.38 248 GLN A N 1
ATOM 2039 C CA . GLN A 1 248 ? -16.365 3.831 8.067 1.00 88.38 248 GLN A CA 1
ATOM 2040 C C . GLN A 1 248 ? -17.309 2.837 8.754 1.00 88.38 248 GLN A C 1
ATOM 2042 O O . GLN A 1 248 ? -18.173 3.244 9.532 1.00 88.38 248 GLN A O 1
ATOM 2047 N N . GLU A 1 249 ? -17.145 1.535 8.508 1.00 88.75 249 GLU A N 1
ATOM 2048 C CA . GLU A 1 249 ? -17.941 0.494 9.158 1.00 88.75 249 GLU A CA 1
ATOM 2049 C C . GLU A 1 249 ? -17.716 0.482 10.677 1.00 88.75 249 GLU A C 1
ATOM 2051 O O . GLU A 1 249 ? -18.675 0.461 11.452 1.00 88.75 249 GLU A O 1
ATOM 2056 N N . GLN A 1 250 ? -16.458 0.562 11.116 1.00 83.88 250 GLN A N 1
ATOM 2057 C CA . GLN A 1 250 ? -16.107 0.628 12.536 1.00 83.88 250 GLN A CA 1
ATOM 2058 C C . GLN A 1 250 ? -16.713 1.868 13.216 1.00 83.88 250 GLN A C 1
ATOM 2060 O O . GLN A 1 250 ? -17.242 1.764 14.325 1.00 83.88 250 GLN A O 1
ATOM 2065 N N . TYR A 1 251 ? -16.702 3.021 12.539 1.00 82.06 251 TYR A N 1
ATOM 2066 C CA . TYR A 1 251 ? -17.318 4.252 13.040 1.00 82.06 251 TYR A CA 1
ATOM 2067 C C . TYR A 1 251 ? -18.844 4.132 13.163 1.00 82.06 251 TYR A C 1
ATOM 2069 O O . TYR A 1 251 ? -19.409 4.399 14.225 1.00 82.06 251 TYR A O 1
ATOM 2077 N N . ASN A 1 252 ? -19.512 3.646 12.112 1.00 86.31 252 ASN A N 1
ATOM 2078 C CA . ASN A 1 252 ? -20.965 3.462 12.097 1.00 86.31 252 ASN A CA 1
ATOM 2079 C C . ASN A 1 252 ? -21.423 2.480 13.189 1.00 86.31 252 ASN A C 1
ATOM 2081 O O . ASN A 1 252 ? -22.420 2.713 13.876 1.00 86.31 252 ASN A O 1
ATOM 2085 N N . ASN A 1 253 ? -20.687 1.380 13.378 1.00 82.88 253 ASN A N 1
ATOM 2086 C CA . ASN A 1 253 ? -20.976 0.398 14.421 1.00 82.88 253 ASN A CA 1
ATOM 2087 C C . ASN A 1 253 ? -20.844 1.002 15.826 1.00 82.88 253 ASN A C 1
ATOM 2089 O O . ASN A 1 253 ? -21.645 0.689 16.709 1.00 82.88 253 ASN A O 1
ATOM 2093 N N . PHE A 1 254 ? -19.884 1.907 16.029 1.00 78.94 254 PHE A N 1
ATOM 2094 C CA . PHE A 1 254 ? -19.723 2.615 17.294 1.00 78.94 254 PHE A CA 1
ATOM 2095 C C . PHE A 1 254 ? -20.875 3.581 17.579 1.00 78.94 254 PHE A C 1
ATOM 2097 O O . PHE A 1 254 ? -21.462 3.515 18.662 1.00 78.94 254 PHE A O 1
ATOM 2104 N N . GLU A 1 255 ? -21.254 4.426 16.619 1.00 77.75 255 GLU A N 1
ATOM 2105 C CA . GLU A 1 255 ? -22.391 5.344 16.776 1.00 77.75 255 GLU A CA 1
ATOM 2106 C C . GLU A 1 255 ? -23.698 4.594 17.071 1.00 77.75 255 GLU A C 1
ATOM 2108 O O . GLU A 1 255 ? -24.419 4.933 18.012 1.00 77.75 255 GLU A O 1
ATOM 2113 N N . ASN A 1 256 ? -23.966 3.507 16.341 1.00 76.31 256 ASN A N 1
ATOM 2114 C CA . ASN A 1 256 ? -25.155 2.678 16.547 1.00 76.31 256 ASN A CA 1
ATOM 2115 C C . ASN A 1 256 ? -25.159 1.957 17.907 1.00 76.31 256 ASN A C 1
ATOM 2117 O O . ASN A 1 256 ? -26.227 1.695 18.461 1.00 76.31 256 ASN A O 1
ATOM 2121 N N . SER A 1 257 ? -23.983 1.652 18.465 1.00 66.38 257 SER A N 1
ATOM 2122 C CA . SER A 1 257 ? -23.850 1.048 19.799 1.00 66.38 257 SER A CA 1
ATOM 2123 C C . SER A 1 257 ? -23.993 2.044 20.957 1.00 66.38 257 SER A C 1
ATOM 2125 O O . SER A 1 257 ? -24.277 1.631 22.078 1.00 66.38 257 SER A O 1
ATOM 2127 N N . ASN A 1 258 ? -23.821 3.346 20.699 1.00 59.69 258 ASN A N 1
ATOM 2128 C CA . ASN A 1 258 ? -24.030 4.404 21.692 1.00 59.69 258 ASN A CA 1
ATOM 2129 C C . ASN A 1 258 ? -25.476 4.926 21.716 1.00 59.69 258 ASN A C 1
ATOM 2131 O O . ASN A 1 258 ? -25.885 5.508 22.719 1.00 59.69 258 ASN A O 1
ATOM 2135 N N . ASN A 1 259 ? -26.241 4.705 20.642 1.00 54.75 259 ASN A N 1
ATOM 2136 C CA . ASN A 1 259 ? -27.641 5.128 20.519 1.00 54.75 259 ASN A CA 1
ATOM 2137 C C . ASN A 1 259 ? -28.671 4.068 20.972 1.00 54.75 259 ASN A C 1
ATOM 2139 O O . ASN A 1 259 ? -29.868 4.357 20.956 1.00 54.75 259 ASN A O 1
ATOM 2143 N N . ASN A 1 260 ? -28.224 2.872 21.377 1.00 45.34 260 ASN A N 1
ATOM 2144 C CA . ASN A 1 260 ? -29.042 1.785 21.942 1.00 45.34 260 ASN A CA 1
ATOM 2145 C C . ASN A 1 260 ? -28.666 1.510 23.407 1.00 45.34 260 ASN A C 1
ATOM 2147 O O . ASN A 1 260 ? -29.567 1.095 24.168 1.00 45.34 260 ASN A O 1
#

pLDDT: mean 77.33, std 13.62, range [45.34, 95.12]